Protein AF-A0A219ARQ9-F1 (afdb_monomer)

InterPro domains:
  IPR053187 Notoamide biosynthesis regulator [PTHR47256] (1-189)

Mean predicted aligned error: 12.88 Å

Secondary structure (DSSP, 8-state):
-HHHHHHHHHHHHHHHHTTT---------SSPPHHHHHHHHHHHHHHHHHHHHHHH-SSS--HHHHHHHHHHHHHHHHHHTSS---HHHHHHHHHHHHHHHHHHHHHHTTTHHHHHHHHHHHHHHHHHHHHHHHHHH-------HHHHHHHHTT-----BS---STTS-GGGGBHHHHHHHHHHTTSS---------

Sequence (197 aa):
MHYFNVVLCLFEPFVTTSQSDKENDEDKVEGESPEQVLLNTKIRLETVWRLYYLRHGFDSYDPFMLQVLIVLGFMSCKALSGSGLLLQQAELFRSTMVLAGKGMYCHAKNCFLAETTFRLFRHTLGAENARLLKDYGDIIDEDSQEKKEAIANQVRSQFPINIVNIAESPENYRVDNLIAAFQEAGLWDDTEEEVLN

Radius of gyration: 23.33 Å; Cα contacts (8 Å, |Δi|>4): 133; chains: 1; bounding box: 66×43×60 Å

Organism: NCBI:txid1380566

Solvent-accessible surface area (backbone atoms only — not comparable to full-atom values): 11600 Å² total; per-residue (Å²): 106,70,67,42,54,54,52,44,68,67,36,52,63,55,50,62,49,57,70,74,55,86,64,90,78,91,76,82,67,98,63,82,50,53,61,54,52,44,51,54,38,52,53,52,44,52,49,56,51,52,51,45,44,71,75,63,50,65,71,49,52,52,75,71,53,50,55,52,30,52,54,53,21,54,52,23,50,56,56,67,72,47,85,88,69,52,71,70,57,48,50,54,31,46,52,45,28,52,54,19,49,53,42,49,57,46,49,64,62,45,64,40,55,64,56,52,46,49,54,50,50,45,64,72,53,37,78,74,55,41,46,50,44,42,78,74,61,73,54,76,83,78,86,45,67,70,58,54,52,54,37,69,76,44,72,49,36,73,43,56,77,71,80,88,50,94,88,56,67,60,71,72,32,11,45,49,52,41,52,51,55,34,42,76,67,60,76,58,66,91,72,81,73,88,76,85,135

pLDDT: mean 74.35, std 13.88, range [34.62, 93.81]

Nearest PDB structures (foldseek):
  6sxg-assembly1_A  TM=3.212E-01  e=5.949E+00  Magnetococcus marinus MC-1
  6sxc-assembly1_A  TM=3.209E-01  e=9.839E+00  Magnetococcus marinus MC-1

Structure (mmCIF, N/CA/C/O backbone):
data_AF-A0A219ARQ9-F1
#
_entry.id   AF-A0A219ARQ9-F1
#
loop_
_atom_site.group_PDB
_atom_site.id
_atom_site.type_symbol
_atom_site.label_atom_id
_atom_site.label_alt_id
_atom_site.label_comp_id
_atom_site.label_asym_id
_atom_site.label_entity_id
_atom_site.label_seq_id
_atom_site.pdbx_PDB_ins_code
_atom_site.Cartn_x
_atom_site.Cartn_y
_atom_site.Cartn_z
_atom_site.occupancy
_atom_site.B_iso_or_equiv
_atom_site.auth_seq_id
_atom_site.auth_comp_id
_atom_site.auth_asym_id
_atom_site.auth_atom_id
_atom_site.pdbx_PDB_model_num
ATOM 1 N N . MET A 1 1 ? -3.627 -11.839 4.853 1.00 78.69 1 MET A N 1
ATOM 2 C CA . MET A 1 1 ? -3.933 -10.404 4.654 1.00 78.69 1 MET A CA 1
ATOM 3 C C . MET A 1 1 ? -5.102 -10.210 3.692 1.00 78.69 1 MET A C 1
ATOM 5 O O . MET A 1 1 ? -6.113 -9.693 4.135 1.00 78.69 1 MET A O 1
ATOM 9 N N . HIS A 1 2 ? -5.033 -10.691 2.439 1.00 78.94 2 HIS A N 1
ATOM 10 C CA . HIS A 1 2 ? -6.142 -10.572 1.469 1.00 78.94 2 HIS A CA 1
ATOM 11 C C . HIS A 1 2 ? -7.473 -11.159 1.982 1.00 78.94 2 HIS A C 1
ATOM 13 O O . HIS A 1 2 ? -8.506 -10.509 1.883 1.00 78.94 2 HIS A O 1
ATOM 19 N N . TYR A 1 3 ? -7.418 -12.314 2.658 1.00 85.94 3 TYR A N 1
ATOM 20 C CA . TYR A 1 3 ? -8.551 -12.889 3.398 1.00 85.94 3 TYR A CA 1
ATOM 21 C C . TYR A 1 3 ? -9.262 -11.873 4.311 1.00 85.94 3 TYR A C 1
ATOM 23 O O . TYR A 1 3 ? -10.481 -11.765 4.277 1.00 85.94 3 TYR A O 1
ATOM 31 N N . PHE A 1 4 ? -8.513 -11.086 5.091 1.00 84.94 4 PHE A N 1
ATOM 32 C CA . PHE A 1 4 ? -9.110 -10.110 6.002 1.00 84.94 4 PHE A CA 1
ATOM 33 C C . PHE A 1 4 ? -9.792 -8.968 5.247 1.00 84.94 4 PHE A C 1
ATOM 35 O O . PHE A 1 4 ? -10.853 -8.538 5.675 1.00 84.94 4 PHE A O 1
ATOM 42 N N . ASN A 1 5 ? -9.248 -8.522 4.109 1.00 79.62 5 ASN A N 1
ATOM 43 C CA . ASN A 1 5 ? -9.915 -7.514 3.278 1.00 79.62 5 ASN A CA 1
ATOM 44 C C . ASN A 1 5 ? -11.263 -8.025 2.754 1.00 79.62 5 ASN A C 1
ATOM 46 O O . ASN A 1 5 ? -12.250 -7.304 2.834 1.00 79.62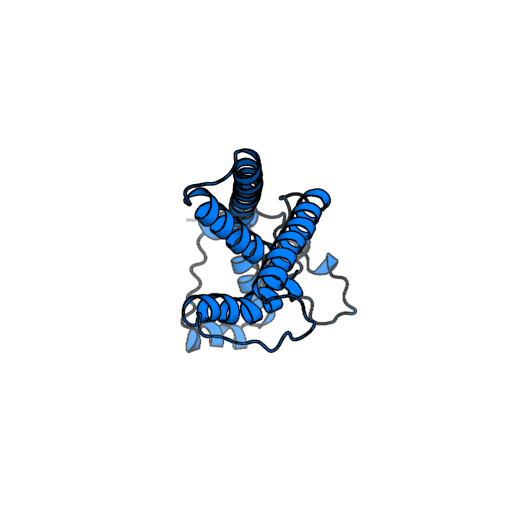 5 ASN A O 1
ATOM 50 N N . VAL A 1 6 ? -11.321 -9.277 2.285 1.00 84.31 6 VAL A N 1
ATOM 51 C CA . VAL A 1 6 ? -12.577 -9.894 1.828 1.00 84.31 6 VAL A CA 1
ATOM 52 C C . VAL A 1 6 ? -13.598 -9.954 2.965 1.00 84.31 6 VAL A C 1
ATOM 54 O O . VAL A 1 6 ? -14.747 -9.568 2.773 1.00 84.31 6 VAL A O 1
ATOM 57 N N . VAL A 1 7 ? -13.178 -10.372 4.164 1.00 85.69 7 VAL A N 1
ATOM 58 C CA . VAL A 1 7 ? -14.060 -10.420 5.341 1.00 85.69 7 VAL A CA 1
ATOM 59 C C . VAL A 1 7 ? -14.548 -9.022 5.739 1.00 85.69 7 VAL A C 1
ATOM 61 O O . VAL A 1 7 ? -15.730 -8.863 6.030 1.00 85.69 7 VAL A O 1
ATOM 64 N N . LEU A 1 8 ? -13.688 -7.997 5.707 1.00 83.00 8 LEU A N 1
ATOM 65 C CA . LEU A 1 8 ? -14.095 -6.615 5.985 1.00 83.00 8 LEU A CA 1
ATOM 66 C C . LEU A 1 8 ? -15.165 -6.136 4.998 1.00 83.00 8 LEU A C 1
ATOM 68 O O . LEU A 1 8 ? -16.215 -5.676 5.436 1.00 83.00 8 LEU A O 1
ATOM 72 N N . CYS A 1 9 ? -14.937 -6.300 3.692 1.00 83.00 9 CYS A N 1
ATOM 73 C CA . CYS A 1 9 ? -15.892 -5.885 2.663 1.00 83.00 9 CYS A CA 1
ATOM 74 C C . CYS A 1 9 ? -17.220 -6.645 2.745 1.00 83.00 9 CYS A C 1
ATOM 76 O O . CYS A 1 9 ? -18.269 -6.075 2.459 1.00 83.00 9 CYS A O 1
ATOM 78 N N . LEU A 1 10 ? -17.183 -7.924 3.124 1.00 86.31 10 LEU A N 1
ATOM 79 C CA . LEU A 1 10 ? -18.382 -8.750 3.201 1.00 86.31 10 LEU A CA 1
ATOM 80 C C . LEU A 1 10 ? -19.236 -8.414 4.427 1.00 86.31 10 LEU A C 1
ATOM 82 O O . LEU A 1 10 ? -20.454 -8.396 4.312 1.00 86.31 10 LEU A O 1
ATOM 86 N N . PHE A 1 11 ? -18.624 -8.127 5.581 1.00 84.19 11 PHE A N 1
ATOM 87 C CA . PHE A 1 11 ? -19.357 -7.906 6.835 1.00 84.19 11 PHE A CA 1
ATOM 88 C C . PHE A 1 11 ? -19.698 -6.433 7.130 1.00 84.19 11 PHE A C 1
ATOM 90 O O . PHE A 1 11 ? -20.615 -6.163 7.905 1.00 84.19 11 PHE A O 1
ATOM 97 N N . GLU A 1 12 ? -19.011 -5.467 6.510 1.00 81.56 12 GLU A N 1
ATOM 98 C CA . GLU A 1 12 ? -19.269 -4.027 6.695 1.00 81.56 12 GLU A CA 1
ATOM 99 C C . GLU A 1 12 ? -20.716 -3.586 6.361 1.00 81.56 12 GLU A C 1
ATOM 101 O O . GLU A 1 12 ? -21.292 -2.821 7.147 1.00 81.56 12 GLU A O 1
ATOM 106 N N . PRO A 1 13 ? -21.362 -4.088 5.286 1.00 82.38 13 PRO A N 1
ATOM 107 C CA . PRO A 1 13 ? -22.756 -3.758 4.970 1.00 82.38 13 PRO A CA 1
ATOM 108 C C . PRO A 1 13 ? -23.760 -4.229 6.031 1.00 82.38 13 PRO A C 1
ATOM 110 O O . PRO A 1 13 ? -24.778 -3.579 6.271 1.00 82.38 13 PRO A O 1
ATOM 113 N N . PHE A 1 14 ? -23.476 -5.349 6.699 1.00 77.94 14 PHE A N 1
ATOM 114 C CA . PHE A 1 14 ? -24.382 -5.898 7.706 1.00 77.94 14 PHE A CA 1
ATOM 115 C C . PHE A 1 14 ? -24.409 -5.014 8.950 1.00 77.94 14 PHE A C 1
ATOM 117 O O . PHE A 1 14 ? -25.481 -4.658 9.409 1.00 77.94 14 PHE A O 1
ATOM 124 N N . VAL A 1 15 ? -23.255 -4.537 9.421 1.00 72.25 15 VAL A N 1
ATOM 125 C CA . VAL A 1 15 ? -23.183 -3.646 10.596 1.00 72.25 15 VAL A CA 1
ATOM 126 C C . VAL A 1 15 ? -23.799 -2.268 10.340 1.00 72.25 15 VAL A C 1
ATOM 128 O O . VAL A 1 15 ? -24.328 -1.643 11.257 1.00 72.25 15 VAL A O 1
ATOM 131 N N . THR A 1 16 ? -23.747 -1.779 9.100 1.00 64.62 16 THR A N 1
ATOM 132 C CA . THR A 1 16 ? -24.377 -0.503 8.724 1.00 64.62 16 THR A CA 1
ATOM 133 C C . THR A 1 16 ? -25.899 -0.608 8.622 1.00 64.62 16 THR A C 1
ATOM 135 O O . THR A 1 16 ? -26.584 0.351 8.967 1.00 64.62 16 THR A O 1
ATOM 138 N N . THR A 1 17 ? -26.425 -1.777 8.246 1.00 60.25 17 THR A N 1
ATOM 139 C CA . THR A 1 17 ? -27.872 -2.055 8.165 1.00 60.25 17 THR A CA 1
ATOM 140 C C . THR A 1 17 ? -28.473 -2.387 9.543 1.00 60.25 17 THR A C 1
ATOM 142 O O . THR A 1 17 ? -29.542 -1.894 9.889 1.00 60.25 17 THR A O 1
ATOM 145 N N . SER A 1 18 ? -27.748 -3.098 10.417 1.00 54.91 18 SER A N 1
ATOM 146 C CA . SER A 1 18 ? -28.175 -3.364 11.807 1.00 54.91 18 SER A CA 1
ATOM 147 C C . SER A 1 18 ? -28.370 -2.097 12.655 1.00 54.91 18 SER A C 1
ATOM 149 O O . SER A 1 18 ? -29.021 -2.129 13.699 1.00 54.91 18 SER A O 1
ATOM 151 N N . GLN A 1 19 ? -27.760 -0.972 12.262 1.00 53.38 19 GLN A N 1
ATOM 152 C CA . GLN A 1 19 ? -27.929 0.308 12.955 1.00 53.38 19 GLN A CA 1
ATOM 153 C C . GLN A 1 19 ? -29.225 1.037 12.570 1.00 53.38 19 GLN A C 1
ATOM 155 O O . GLN A 1 19 ? -29.691 1.848 13.374 1.00 53.38 19 GLN A O 1
ATOM 160 N N . SER A 1 20 ? -29.805 0.760 11.394 1.00 48.28 20 SER A N 1
ATOM 161 C CA . SER A 1 20 ? -31.098 1.316 10.965 1.00 48.28 20 SER A CA 1
ATOM 162 C C . SER A 1 20 ? -32.289 0.484 11.437 1.00 48.28 20 SER A C 1
ATOM 164 O O . SER A 1 20 ? -33.317 1.064 11.778 1.00 48.28 20 SER A O 1
ATOM 166 N N . ASP A 1 21 ? -32.120 -0.833 11.562 1.00 48.47 21 ASP A N 1
ATOM 167 C CA . ASP A 1 21 ? -33.202 -1.763 11.893 1.00 48.47 21 ASP A CA 1
ATOM 168 C C . ASP A 1 21 ? -33.027 -2.311 13.316 1.00 48.47 21 ASP A C 1
ATOM 170 O O . ASP A 1 21 ? -32.697 -3.471 13.543 1.00 48.47 21 ASP A O 1
ATOM 174 N N . LYS A 1 22 ? -33.248 -1.457 14.324 1.00 49.28 22 LYS A N 1
ATOM 175 C CA . LYS A 1 22 ? -33.493 -1.923 15.700 1.00 49.28 22 LYS A CA 1
ATOM 176 C C . LYS A 1 22 ? -34.954 -2.342 15.856 1.00 49.28 22 LYS A C 1
ATOM 178 O O . LYS A 1 22 ? -35.666 -1.784 16.688 1.00 49.28 22 LYS A O 1
ATOM 183 N N . GLU A 1 23 ? -35.406 -3.307 15.070 1.00 47.62 23 GLU A N 1
ATOM 184 C CA . GLU A 1 23 ? -36.665 -3.995 15.334 1.00 47.62 23 GLU A CA 1
ATOM 185 C C . GLU A 1 23 ? -36.384 -5.470 15.607 1.00 47.62 23 GLU A C 1
ATOM 187 O O . GLU A 1 23 ? -35.839 -6.180 14.775 1.00 47.62 23 GLU A O 1
ATOM 192 N N . ASN A 1 24 ? -36.698 -5.846 16.849 1.00 54.19 24 ASN A N 1
ATOM 193 C CA . ASN A 1 24 ? -36.999 -7.173 17.380 1.00 54.19 24 ASN A CA 1
ATOM 194 C C . ASN A 1 24 ? -36.590 -8.363 16.501 1.00 54.19 24 ASN A C 1
ATOM 196 O O . ASN A 1 24 ? -37.329 -8.718 15.589 1.00 54.19 24 ASN A O 1
ATOM 200 N N . ASP A 1 25 ? -35.522 -9.070 16.875 1.00 48.69 25 ASP A N 1
ATOM 201 C CA . ASP A 1 25 ? -35.434 -10.476 16.492 1.00 48.69 25 ASP A CA 1
ATOM 202 C C . ASP A 1 25 ? -34.866 -11.331 17.628 1.00 48.69 25 ASP A C 1
ATOM 204 O O . ASP A 1 25 ? -33.743 -11.151 18.104 1.00 48.69 25 ASP A O 1
ATOM 208 N N . GLU A 1 26 ? -35.727 -12.227 18.109 1.00 48.03 26 GLU A N 1
ATOM 209 C CA . GLU A 1 26 ? -35.504 -13.182 19.196 1.00 48.03 26 GLU A CA 1
ATOM 210 C C . GLU A 1 26 ? -34.814 -14.471 18.717 1.00 48.03 26 GLU A C 1
ATOM 212 O O . GLU A 1 26 ? -34.646 -15.401 19.507 1.00 48.03 26 GLU A O 1
ATOM 217 N N . ASP A 1 27 ? -34.351 -14.543 17.466 1.00 48.19 27 ASP A N 1
ATOM 218 C CA . ASP A 1 27 ? -33.713 -15.747 16.930 1.00 48.19 27 ASP A CA 1
ATOM 219 C C . ASP A 1 27 ? -32.182 -15.668 17.066 1.00 48.19 27 ASP A C 1
ATOM 221 O O . ASP A 1 27 ? -31.445 -15.172 16.209 1.00 48.19 27 ASP A O 1
ATOM 225 N N . LYS A 1 28 ? -31.679 -16.122 18.220 1.00 53.19 28 LYS A N 1
ATOM 226 C CA . LYS A 1 28 ? -30.240 -16.256 18.483 1.00 53.19 28 LYS A CA 1
ATOM 227 C C . LYS A 1 28 ? -29.647 -17.353 17.598 1.00 53.19 28 LYS A C 1
ATOM 229 O O . LYS A 1 28 ? -29.523 -18.501 18.020 1.00 53.19 28 LYS A O 1
ATOM 234 N N . VAL A 1 29 ? -29.195 -16.984 16.404 1.00 56.44 29 VAL A N 1
ATOM 235 C CA . VAL A 1 29 ? -28.207 -17.780 15.670 1.00 56.44 29 VAL A CA 1
ATOM 236 C C . VAL A 1 29 ? -26.933 -17.831 16.522 1.00 56.44 29 VAL A C 1
ATOM 238 O O . VAL A 1 29 ? -26.397 -16.797 16.909 1.00 56.44 29 VAL A O 1
ATOM 241 N N . GLU A 1 30 ? -26.451 -19.036 16.827 1.00 58.19 30 GLU A N 1
ATOM 242 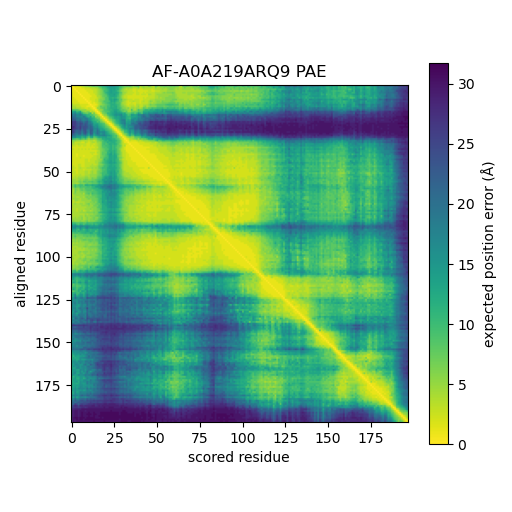C CA . GLU A 1 30 ? -25.300 -19.360 17.697 1.00 58.19 30 GLU A CA 1
ATOM 243 C C . GLU A 1 30 ? -23.920 -18.868 17.173 1.00 58.19 30 GLU A C 1
ATOM 245 O O . GLU A 1 30 ? -22.873 -19.395 17.549 1.00 58.19 30 GLU A O 1
ATOM 250 N N . GLY A 1 31 ? -23.893 -17.871 16.281 1.00 66.00 31 GLY A N 1
ATOM 251 C CA . GLY A 1 31 ? -22.694 -17.344 15.622 1.00 66.00 31 GLY A CA 1
ATOM 252 C C . GLY A 1 31 ? -22.174 -16.028 16.213 1.00 66.00 31 GLY A C 1
ATOM 253 O O . GLY A 1 31 ? -22.896 -15.300 16.892 1.00 66.00 31 GLY A O 1
ATOM 254 N N . GLU A 1 32 ? -20.904 -15.705 15.932 1.00 76.31 32 GLU A N 1
ATOM 255 C CA . GLU A 1 32 ? -20.337 -14.377 16.223 1.00 76.31 32 GLU A CA 1
ATOM 256 C C . GLU A 1 32 ? -21.156 -13.286 15.517 1.00 76.31 32 GLU A C 1
ATOM 258 O O . GLU A 1 32 ? -21.497 -13.422 14.338 1.00 76.31 32 GLU A O 1
ATOM 263 N N . SER A 1 33 ? -21.442 -12.183 16.218 1.00 85.62 33 SER A N 1
ATOM 264 C CA . SER A 1 33 ? -22.167 -11.068 15.602 1.00 85.62 33 SER A CA 1
ATOM 265 C C . SER A 1 33 ? -21.327 -10.430 14.482 1.00 85.62 33 SER A C 1
ATOM 267 O O . SER A 1 33 ? -20.092 -10.419 14.573 1.00 85.62 33 SER A O 1
ATOM 269 N N . PRO A 1 34 ? -21.945 -9.843 13.440 1.00 84.12 34 PRO A N 1
ATOM 270 C CA . PRO A 1 34 ? -21.213 -9.157 12.373 1.00 84.12 34 PRO A CA 1
ATOM 271 C C . PRO A 1 34 ? -20.219 -8.101 12.891 1.00 84.12 34 PRO A C 1
ATOM 273 O O . PRO A 1 34 ? -19.113 -7.966 12.366 1.00 84.12 34 PRO A O 1
ATOM 276 N N . GLU A 1 35 ? -20.562 -7.394 13.971 1.00 83.88 35 GLU A N 1
ATOM 277 C CA . GLU A 1 35 ? -19.691 -6.419 14.634 1.00 83.88 35 GLU A CA 1
ATOM 278 C C . GLU A 1 35 ? -18.460 -7.078 15.262 1.00 83.88 35 GLU A C 1
ATOM 280 O O . GLU A 1 35 ? -17.348 -6.554 15.145 1.00 83.88 35 GLU A O 1
ATOM 285 N N . GLN A 1 36 ? -18.645 -8.228 15.917 1.00 86.38 36 GLN A N 1
ATOM 286 C CA . GLN A 1 36 ? -17.557 -8.997 16.522 1.00 86.38 36 GLN A CA 1
ATOM 287 C C . GLN A 1 36 ? -16.622 -9.559 15.451 1.00 86.38 36 GLN A C 1
ATOM 289 O O . GLN A 1 36 ? -15.403 -9.423 15.580 1.00 86.38 36 GLN A O 1
ATOM 294 N N . VAL A 1 37 ? -17.176 -10.101 14.361 1.00 87.94 37 VAL A N 1
ATOM 295 C CA . VAL A 1 37 ? -16.399 -10.593 13.215 1.00 87.94 37 VAL A CA 1
ATOM 296 C C . VAL A 1 37 ? -15.551 -9.467 12.622 1.00 87.94 37 VAL A C 1
ATOM 298 O O . VAL A 1 37 ? -14.348 -9.649 12.402 1.00 87.94 37 VAL A O 1
ATOM 301 N N . LEU A 1 38 ? -16.128 -8.277 12.416 1.00 85.69 38 LEU A N 1
ATOM 302 C CA . LEU A 1 38 ? -15.389 -7.116 11.914 1.00 85.69 38 LEU A CA 1
ATOM 303 C C . LEU A 1 38 ? -14.294 -6.662 12.878 1.00 85.69 38 LEU A C 1
ATOM 305 O O . LEU A 1 38 ? -13.169 -6.405 12.444 1.00 85.69 38 LEU A O 1
ATOM 309 N N . LEU A 1 39 ? -14.592 -6.560 14.175 1.00 86.81 39 LEU A N 1
ATOM 310 C CA . LEU A 1 39 ? -13.616 -6.143 15.179 1.00 86.81 39 LEU A CA 1
ATOM 311 C C . LEU A 1 39 ? -12.433 -7.119 15.241 1.00 86.81 39 LEU A C 1
ATOM 313 O O . LEU A 1 39 ? -11.278 -6.699 15.135 1.00 86.81 39 LEU A O 1
ATOM 317 N N . ASN A 1 40 ? -12.715 -8.420 15.331 1.00 89.38 40 ASN A N 1
ATOM 318 C CA . ASN A 1 40 ? -11.702 -9.474 15.349 1.00 89.38 40 ASN A CA 1
ATOM 319 C C . ASN A 1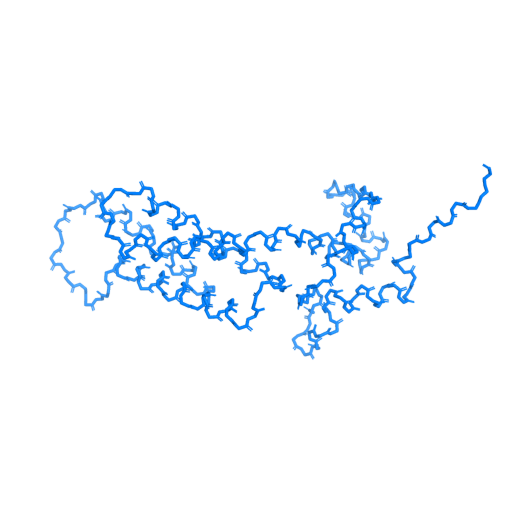 40 ? -10.854 -9.457 14.074 1.00 89.38 40 ASN A C 1
ATOM 321 O O . ASN A 1 40 ? -9.629 -9.592 14.129 1.00 89.38 40 ASN A O 1
ATOM 325 N N . THR A 1 41 ? -11.490 -9.246 12.922 1.00 89.56 41 THR A N 1
ATOM 326 C CA . THR A 1 41 ? -10.808 -9.148 11.628 1.00 89.56 41 THR A CA 1
ATOM 327 C C . THR A 1 41 ? -9.859 -7.954 11.583 1.00 89.56 41 THR A C 1
ATOM 329 O O . THR A 1 41 ? -8.710 -8.121 11.172 1.00 89.56 41 THR A O 1
ATOM 332 N N . LYS A 1 42 ? -10.277 -6.776 12.067 1.00 86.94 42 LYS A N 1
ATOM 333 C CA . LYS A 1 42 ? -9.421 -5.577 12.147 1.00 86.94 42 LYS A CA 1
ATOM 334 C C . LYS A 1 42 ? -8.199 -5.812 13.034 1.00 86.94 42 LYS A C 1
ATOM 336 O O . LYS A 1 42 ? -7.083 -5.533 12.605 1.00 86.94 42 LYS A O 1
ATOM 341 N N . ILE A 1 43 ? -8.391 -6.395 14.220 1.00 89.75 43 ILE A N 1
ATOM 342 C CA . ILE A 1 43 ? -7.298 -6.704 15.157 1.00 89.75 43 ILE A CA 1
ATOM 343 C C . ILE A 1 43 ? -6.298 -7.681 14.528 1.00 89.75 43 ILE A C 1
ATOM 345 O O . ILE A 1 43 ? -5.085 -7.467 14.589 1.00 89.75 43 ILE A O 1
ATOM 349 N N . ARG A 1 44 ? -6.787 -8.753 13.893 1.00 92.19 44 ARG A N 1
ATOM 350 C CA . ARG A 1 44 ? -5.928 -9.754 13.241 1.00 92.19 44 ARG A CA 1
ATOM 351 C C . ARG A 1 44 ? -5.183 -9.162 12.045 1.00 92.19 44 ARG A C 1
ATOM 353 O O . ARG A 1 44 ? -3.991 -9.430 11.893 1.00 92.19 44 ARG A O 1
ATOM 360 N N . LEU A 1 45 ? -5.850 -8.334 11.239 1.00 90.50 45 LEU A N 1
ATOM 361 C CA . LEU A 1 45 ? -5.232 -7.619 10.124 1.00 90.50 45 LEU A CA 1
ATOM 362 C C . LEU A 1 45 ? -4.101 -6.709 10.614 1.00 90.50 45 LEU A C 1
ATOM 364 O O . LEU A 1 45 ? -2.984 -6.811 10.112 1.00 90.50 45 LEU A O 1
ATOM 368 N N . GLU A 1 46 ? -4.363 -5.880 11.625 1.00 90.94 46 GLU A N 1
ATOM 369 C CA . GLU A 1 46 ? -3.362 -4.992 12.224 1.00 90.94 46 GLU A CA 1
ATOM 370 C C . GLU A 1 46 ? -2.186 -5.780 12.818 1.00 90.94 46 GLU A C 1
ATOM 372 O O . GLU A 1 46 ? -1.030 -5.400 12.642 1.00 90.94 46 GLU A O 1
ATOM 377 N N . THR A 1 47 ? -2.457 -6.914 13.467 1.00 93.00 47 THR A N 1
ATOM 378 C CA . THR A 1 47 ? -1.416 -7.768 14.054 1.00 93.00 47 THR A CA 1
ATOM 379 C C . THR A 1 47 ? -0.486 -8.333 12.981 1.00 93.00 47 THR A C 1
ATOM 381 O O . THR A 1 47 ? 0.731 -8.173 13.073 1.00 93.00 47 THR A O 1
ATOM 384 N N . VAL A 1 48 ? -1.037 -8.958 11.934 1.00 92.62 48 VAL A N 1
ATOM 385 C CA . VAL A 1 48 ? -0.234 -9.522 10.834 1.00 92.62 48 VAL A CA 1
ATOM 386 C C . VAL A 1 48 ? 0.519 -8.419 10.087 1.00 92.62 48 VAL A C 1
ATOM 388 O O . VAL A 1 48 ? 1.676 -8.603 9.713 1.00 92.62 48 VAL A O 1
ATOM 391 N N . TRP A 1 49 ? -0.097 -7.249 9.928 1.00 91.81 49 TRP A N 1
ATOM 392 C CA . TRP A 1 49 ? 0.532 -6.068 9.342 1.00 91.81 49 TRP A CA 1
ATOM 393 C C . TRP A 1 49 ? 1.733 -5.561 10.147 1.00 91.81 49 TRP A C 1
ATOM 395 O O . TRP A 1 49 ? 2.808 -5.356 9.581 1.00 91.81 49 TRP A O 1
ATOM 405 N N . ARG A 1 50 ? 1.601 -5.415 11.470 1.00 92.25 50 ARG A N 1
ATOM 406 C CA . ARG A 1 50 ? 2.721 -5.012 12.336 1.00 92.25 50 ARG A CA 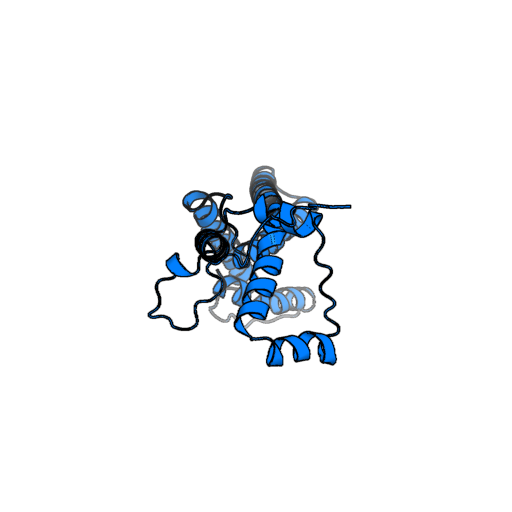1
ATOM 407 C C . ARG A 1 50 ? 3.855 -6.037 12.306 1.00 92.25 50 ARG A C 1
ATOM 409 O O . ARG A 1 50 ? 5.017 -5.644 12.236 1.00 92.25 50 ARG A O 1
ATOM 416 N N . LEU A 1 51 ? 3.532 -7.334 12.299 1.00 93.06 51 LEU A N 1
ATOM 417 C CA . LEU A 1 51 ? 4.526 -8.407 12.167 1.00 93.06 51 LEU A CA 1
ATOM 418 C C . LEU A 1 51 ? 5.278 -8.341 10.834 1.00 93.06 51 LEU A C 1
ATOM 420 O O . LEU A 1 51 ? 6.492 -8.539 10.817 1.00 93.06 51 LEU A O 1
ATOM 424 N N . TYR A 1 52 ? 4.589 -8.016 9.738 1.00 90.75 52 TYR A N 1
ATOM 425 C CA . TYR A 1 52 ? 5.240 -7.821 8.446 1.00 90.75 52 TYR A CA 1
ATOM 426 C C . TYR A 1 52 ? 6.293 -6.710 8.514 1.00 90.75 52 TYR A C 1
ATOM 428 O O . TYR A 1 52 ? 7.455 -6.957 8.200 1.00 90.75 52 TYR A O 1
ATOM 436 N N . TYR A 1 53 ? 5.930 -5.508 8.973 1.00 89.75 53 TYR A N 1
ATOM 437 C CA . TYR A 1 53 ? 6.882 -4.388 9.018 1.00 89.75 53 TYR A CA 1
ATOM 438 C C . TYR A 1 53 ? 7.988 -4.589 10.055 1.00 89.75 53 TYR A C 1
ATOM 440 O O . TYR A 1 53 ? 9.092 -4.081 9.876 1.00 89.75 53 TYR A O 1
ATOM 448 N N . LEU A 1 54 ? 7.734 -5.375 11.103 1.00 90.75 54 LEU A N 1
ATOM 449 C CA . LEU A 1 54 ? 8.775 -5.805 12.032 1.00 90.75 54 LEU A CA 1
ATOM 450 C C . LEU A 1 54 ? 9.796 -6.734 11.355 1.00 90.75 54 LEU A C 1
ATOM 452 O O . LEU A 1 54 ? 10.989 -6.631 11.625 1.00 90.75 54 LEU A O 1
ATOM 456 N N . ARG A 1 55 ? 9.340 -7.642 10.483 1.00 89.88 55 ARG A N 1
ATOM 457 C CA . ARG A 1 55 ? 10.192 -8.636 9.815 1.00 89.88 55 ARG A CA 1
ATOM 458 C C . ARG A 1 55 ? 10.932 -8.084 8.598 1.00 89.88 55 ARG A C 1
ATOM 460 O O . ARG A 1 55 ? 12.087 -8.456 8.389 1.00 89.88 55 ARG A O 1
ATOM 467 N N . HIS A 1 56 ? 10.247 -7.276 7.794 1.00 83.94 56 HIS A N 1
ATOM 468 C CA . HIS A 1 56 ? 10.696 -6.822 6.474 1.00 83.94 56 HIS A CA 1
ATOM 469 C C . HIS A 1 56 ? 11.171 -5.365 6.466 1.00 83.94 56 HIS A C 1
ATOM 471 O O . HIS A 1 56 ? 11.807 -4.933 5.508 1.00 83.94 56 HIS A O 1
ATOM 477 N N . GLY A 1 57 ? 10.892 -4.602 7.527 1.00 86.56 57 GLY A N 1
ATOM 478 C CA . GLY A 1 57 ? 11.177 -3.173 7.555 1.00 86.56 57 GLY A CA 1
ATOM 479 C C . GLY A 1 57 ? 10.354 -2.401 6.520 1.00 86.56 57 GLY A C 1
ATOM 480 O O . GLY A 1 57 ? 9.299 -2.846 6.074 1.00 86.56 57 GLY A O 1
ATOM 481 N N . PHE A 1 58 ? 10.841 -1.214 6.160 1.00 84.75 58 PHE A N 1
ATOM 482 C CA . PHE A 1 58 ? 10.183 -0.299 5.217 1.00 84.75 58 PHE A CA 1
ATOM 483 C C . PHE A 1 58 ? 10.936 -0.140 3.896 1.00 84.75 58 PHE A C 1
ATOM 485 O O . PHE A 1 58 ? 10.473 0.581 3.017 1.00 84.75 58 PHE A O 1
ATOM 492 N N . ASP A 1 59 ? 12.096 -0.783 3.776 1.00 75.50 59 ASP A N 1
ATOM 493 C CA . ASP A 1 59 ? 13.019 -0.564 2.664 1.00 75.50 59 ASP A CA 1
ATOM 494 C C . ASP A 1 59 ? 12.551 -1.245 1.376 1.00 75.50 59 ASP A C 1
ATOM 496 O O . ASP A 1 59 ? 12.983 -0.870 0.296 1.00 75.50 59 ASP A O 1
ATOM 500 N N . SER A 1 60 ? 11.663 -2.236 1.490 1.00 71.75 60 SER A N 1
ATOM 501 C CA . SER A 1 60 ? 11.119 -2.980 0.352 1.00 71.75 60 SER A CA 1
ATOM 502 C C . SER A 1 60 ? 9.745 -2.446 -0.031 1.00 71.75 60 SER A C 1
ATOM 504 O O . SER A 1 60 ? 8.846 -2.373 0.815 1.00 71.75 60 SER A O 1
ATOM 506 N N . TYR A 1 61 ? 9.565 -2.122 -1.309 1.00 75.00 61 TYR A N 1
ATOM 507 C CA . TYR A 1 61 ? 8.246 -1.815 -1.843 1.00 75.00 61 TYR A CA 1
ATOM 508 C C . TYR A 1 61 ? 7.417 -3.088 -2.036 1.00 75.00 61 TYR A C 1
ATOM 510 O O . TYR A 1 61 ? 7.887 -4.080 -2.586 1.00 75.00 61 TYR A O 1
ATOM 518 N N . ASP A 1 62 ? 6.167 -3.031 -1.592 1.00 78.69 62 ASP A N 1
ATOM 519 C CA . ASP A 1 62 ? 5.161 -4.077 -1.735 1.00 78.69 62 ASP A CA 1
ATOM 520 C C . ASP A 1 62 ? 3.815 -3.369 -1.986 1.00 78.69 62 ASP A C 1
ATOM 522 O O . ASP A 1 62 ? 3.232 -2.799 -1.051 1.00 78.69 62 ASP A O 1
ATOM 526 N N . PRO A 1 63 ? 3.319 -3.370 -3.238 1.00 76.50 63 PRO A N 1
ATOM 527 C CA . PRO A 1 63 ? 2.083 -2.681 -3.589 1.00 76.50 63 PRO A CA 1
ATOM 528 C C . PRO A 1 63 ? 0.854 -3.252 -2.871 1.00 76.50 63 PRO A C 1
ATOM 530 O O . PRO A 1 63 ? -0.097 -2.516 -2.601 1.00 76.50 63 PRO A O 1
ATOM 533 N N . PHE A 1 64 ? 0.864 -4.534 -2.488 1.00 80.94 64 PHE A N 1
ATOM 534 C CA . PHE A 1 64 ? -0.218 -5.103 -1.687 1.00 80.94 64 PHE A CA 1
ATOM 535 C C . PHE A 1 64 ? -0.246 -4.475 -0.285 1.00 80.94 64 PHE A C 1
ATOM 537 O O . PHE A 1 64 ? -1.316 -4.164 0.250 1.00 80.94 64 PHE A O 1
ATOM 544 N N . MET A 1 65 ? 0.926 -4.221 0.298 1.00 85.44 65 MET A N 1
ATOM 545 C CA . MET A 1 65 ? 1.023 -3.586 1.611 1.00 85.44 65 MET A CA 1
ATOM 546 C C . MET A 1 65 ? 0.651 -2.107 1.583 1.00 85.44 65 MET A C 1
ATOM 548 O O . MET A 1 65 ? 0.084 -1.628 2.565 1.00 85.44 65 MET A O 1
ATOM 552 N N . LEU A 1 66 ? 0.857 -1.404 0.464 1.00 84.31 66 LEU A N 1
ATOM 553 C CA . LEU A 1 66 ? 0.367 -0.034 0.288 1.00 84.31 66 LEU A CA 1
ATOM 554 C C . LEU A 1 66 ? -1.153 0.062 0.497 1.00 84.31 66 LEU A C 1
ATOM 556 O O . LEU A 1 66 ? -1.616 0.933 1.235 1.00 84.31 66 LEU A O 1
ATOM 560 N N . GLN A 1 67 ? -1.928 -0.876 -0.053 1.00 83.06 67 GLN A N 1
ATOM 561 C CA . GLN A 1 67 ? -3.380 -0.906 0.155 1.00 83.06 67 GLN A CA 1
ATOM 562 C C . GLN A 1 67 ? -3.746 -1.099 1.637 1.00 83.06 67 GLN A C 1
ATOM 564 O O . GLN A 1 67 ? -4.642 -0.432 2.157 1.00 83.06 67 GLN A O 1
ATOM 569 N N . VAL A 1 68 ? -3.040 -1.988 2.344 1.00 85.56 68 VAL A N 1
ATOM 570 C CA . VAL A 1 68 ? -3.267 -2.233 3.781 1.00 85.56 68 VAL A CA 1
ATOM 571 C C . VAL A 1 68 ? -2.908 -0.998 4.618 1.00 85.56 68 VAL A C 1
ATOM 573 O O . VAL A 1 68 ? -3.643 -0.656 5.546 1.00 85.56 68 VAL A O 1
ATOM 576 N N . LEU A 1 69 ? -1.816 -0.304 4.275 1.00 88.81 69 LEU A N 1
ATOM 577 C CA . LEU A 1 69 ? -1.390 0.938 4.927 1.00 88.81 69 LEU A CA 1
ATOM 578 C C . LEU A 1 69 ? -2.448 2.037 4.816 1.00 88.81 69 LEU A C 1
ATOM 580 O O . LEU A 1 69 ? -2.756 2.683 5.817 1.00 88.81 69 LEU A O 1
ATOM 584 N N . ILE A 1 70 ? -3.014 2.223 3.622 1.00 85.81 70 ILE A N 1
ATOM 585 C CA . ILE A 1 70 ? -4.081 3.197 3.371 1.00 85.81 70 ILE A CA 1
ATOM 586 C C . ILE A 1 70 ? -5.281 2.869 4.265 1.00 85.81 70 ILE A C 1
ATOM 588 O O . ILE A 1 70 ? -5.712 3.704 5.060 1.00 85.81 70 ILE A O 1
ATOM 592 N N . VAL A 1 71 ? -5.775 1.629 4.211 1.00 85.19 71 VAL A N 1
ATOM 593 C CA . VAL A 1 71 ? -6.954 1.202 4.979 1.00 85.19 71 VAL A CA 1
ATOM 594 C C . VAL A 1 71 ? -6.748 1.393 6.487 1.00 85.19 71 VAL A C 1
ATOM 596 O O . VAL A 1 71 ? -7.551 2.066 7.134 1.00 85.19 71 VAL A O 1
ATOM 599 N N . LEU A 1 72 ? -5.664 0.864 7.066 1.00 87.69 72 LEU A N 1
ATOM 600 C CA . LEU A 1 72 ? -5.406 0.971 8.510 1.00 87.69 72 LEU A CA 1
ATOM 601 C C . LEU A 1 72 ? -5.110 2.411 8.955 1.00 87.69 72 LEU A C 1
ATOM 603 O O . LEU A 1 72 ? -5.565 2.830 10.024 1.00 87.69 72 LEU A O 1
ATOM 607 N N . GLY A 1 73 ? -4.377 3.174 8.141 1.00 88.38 73 GLY A N 1
ATOM 608 C CA . GLY A 1 73 ? -4.037 4.567 8.415 1.00 88.38 73 GLY A CA 1
ATOM 609 C C . GLY A 1 73 ? -5.279 5.449 8.488 1.00 88.38 73 GLY A C 1
ATOM 610 O O . GLY A 1 73 ? -5.520 6.091 9.511 1.00 88.38 73 GLY A O 1
ATOM 611 N N . PHE A 1 74 ? -6.120 5.420 7.451 1.00 87.06 74 PHE A N 1
ATOM 612 C CA . PHE A 1 74 ? -7.347 6.218 7.422 1.00 87.06 74 PHE A CA 1
ATOM 613 C C . PHE A 1 74 ? -8.387 5.746 8.447 1.00 87.06 74 PHE A C 1
ATOM 615 O O . PHE A 1 74 ? -9.039 6.590 9.066 1.00 87.06 74 PHE A O 1
ATOM 622 N N . MET A 1 75 ? -8.510 4.436 8.709 1.00 85.62 75 MET A N 1
ATOM 623 C CA . MET A 1 75 ? -9.361 3.942 9.803 1.00 85.62 75 MET A CA 1
ATOM 624 C C . MET A 1 75 ? -8.912 4.481 11.165 1.00 85.62 75 MET A C 1
ATOM 626 O O . MET A 1 75 ? -9.753 4.889 11.967 1.00 85.62 75 MET A O 1
ATOM 630 N N . SER A 1 76 ? -7.602 4.531 11.415 1.00 88.44 76 SER A N 1
ATOM 631 C CA . SER A 1 76 ? -7.051 5.062 12.666 1.00 88.44 76 SER A CA 1
ATOM 632 C C . SER A 1 76 ? -7.273 6.569 12.794 1.00 88.44 76 SER A C 1
ATOM 634 O O . SER A 1 76 ? -7.664 7.033 13.863 1.00 88.44 76 SER A O 1
ATOM 636 N N . CYS A 1 77 ? -7.107 7.331 11.706 1.00 87.75 77 CYS A N 1
ATOM 637 C CA . CYS A 1 77 ? -7.446 8.757 11.678 1.00 87.75 77 CYS A CA 1
ATOM 638 C C . CYS A 1 77 ? -8.926 8.987 12.013 1.00 87.75 77 CYS A C 1
ATOM 640 O O . CYS A 1 77 ? -9.235 9.794 12.885 1.00 87.75 77 CYS A O 1
ATOM 642 N N . LYS A 1 78 ? -9.836 8.230 11.380 1.00 86.44 78 LYS A N 1
ATOM 643 C CA . LYS A 1 78 ? -11.280 8.322 11.641 1.00 86.44 78 LYS A CA 1
ATOM 644 C C . LYS A 1 78 ? -11.617 8.002 13.099 1.00 86.44 78 LYS A C 1
ATOM 646 O O . LYS A 1 78 ? -12.422 8.709 13.696 1.00 86.44 78 LYS A O 1
ATOM 651 N N . ALA A 1 79 ? -10.993 6.972 13.675 1.00 85.38 79 ALA A N 1
ATOM 652 C CA . ALA A 1 79 ? -11.179 6.627 15.082 1.00 85.38 79 ALA A CA 1
ATOM 653 C C . ALA A 1 79 ? -10.712 7.763 16.006 1.00 85.38 79 ALA A C 1
ATOM 655 O O . ALA A 1 79 ? -11.454 8.160 16.899 1.00 85.38 79 ALA A O 1
ATOM 656 N N . LEU A 1 80 ? -9.531 8.338 15.750 1.00 88.44 80 LEU A N 1
ATOM 657 C CA . LEU A 1 80 ? -8.960 9.444 16.531 1.00 88.44 80 LEU A CA 1
ATOM 658 C C . LEU A 1 80 ? -9.762 10.748 16.452 1.00 88.44 80 LEU A C 1
ATOM 660 O O . LEU A 1 80 ? -9.704 11.544 17.385 1.00 88.44 80 LEU A O 1
ATOM 664 N N . SER A 1 81 ? -10.494 10.979 15.361 1.00 85.75 81 SER A N 1
ATOM 665 C CA . SER A 1 81 ? -11.413 12.118 15.238 1.00 85.75 81 SER A CA 1
ATOM 666 C C . SER A 1 81 ? -12.703 11.947 16.051 1.00 85.75 81 SER A C 1
ATOM 668 O O . SER A 1 81 ? -13.442 12.914 16.224 1.00 85.75 81 SER A O 1
ATOM 670 N N . GLY A 1 82 ? -12.995 10.738 16.541 1.00 80.12 82 GLY A N 1
ATOM 671 C CA . GLY A 1 82 ? -14.160 10.457 17.375 1.00 80.12 82 GLY A CA 1
ATOM 672 C C . GLY A 1 82 ? -13.995 10.940 18.819 1.00 80.12 82 GLY A C 1
ATOM 673 O O . GLY A 1 82 ? -12.913 10.886 19.402 1.00 80.12 82 GLY A O 1
ATOM 674 N N . SER A 1 83 ? -15.092 11.383 19.432 1.00 73.19 83 SER A N 1
ATOM 675 C CA . SER A 1 83 ? -15.145 11.704 20.862 1.00 73.19 83 SER A CA 1
ATOM 676 C C . SER A 1 83 ? -15.304 10.442 21.719 1.00 73.19 83 SER A C 1
ATOM 678 O O . SER A 1 83 ? -16.016 9.522 21.326 1.00 73.19 83 SER A O 1
ATOM 680 N N . GLY A 1 84 ? -14.725 10.426 22.926 1.00 81.19 84 GLY A N 1
ATOM 681 C CA . GLY A 1 84 ? -14.968 9.370 23.925 1.00 81.19 84 GLY A CA 1
ATOM 682 C C . GLY A 1 84 ? -13.940 8.234 23.964 1.00 81.19 84 GLY A C 1
ATOM 683 O O . GLY A 1 84 ? -14.167 7.235 24.640 1.00 81.19 84 GLY A O 1
ATOM 684 N N . LEU A 1 85 ? -12.804 8.378 23.276 1.00 85.25 85 LEU A N 1
ATOM 685 C CA . LEU A 1 85 ? -11.702 7.420 23.357 1.00 85.25 85 LEU A CA 1
ATOM 686 C C . LEU A 1 85 ? -11.019 7.449 24.726 1.00 85.25 85 LEU A C 1
ATOM 688 O O . LEU A 1 85 ? -10.614 8.505 25.217 1.00 85.25 85 LEU A O 1
ATOM 692 N N . LEU A 1 86 ? -10.800 6.265 25.297 1.00 89.50 86 LEU A N 1
ATOM 693 C CA . LEU A 1 86 ? -9.887 6.105 26.426 1.00 89.50 86 LEU A CA 1
ATOM 694 C C . LEU A 1 86 ? -8.447 6.386 25.972 1.00 89.50 86 LEU A C 1
ATOM 696 O O . LEU A 1 86 ? -8.084 6.107 24.828 1.00 89.50 86 LEU A O 1
ATOM 700 N N . LEU A 1 87 ? -7.600 6.876 26.884 1.00 86.81 87 LEU A N 1
ATOM 701 C CA . LEU A 1 87 ? -6.204 7.222 26.578 1.00 86.81 87 LEU A CA 1
ATOM 702 C C . LEU A 1 87 ? -5.453 6.067 25.891 1.00 86.81 87 LEU A C 1
ATOM 704 O O . LEU A 1 87 ? -4.832 6.268 24.851 1.00 86.81 87 LEU A O 1
ATOM 708 N N . GLN A 1 88 ? -5.596 4.849 26.419 1.00 87.00 88 GLN A N 1
ATOM 709 C CA . GLN A 1 88 ? -4.964 3.641 25.876 1.00 87.00 88 GLN A CA 1
ATOM 710 C C . GLN A 1 88 ? -5.431 3.323 24.446 1.00 87.00 88 GLN A C 1
ATOM 712 O O . GLN A 1 88 ? -4.636 2.924 23.600 1.00 87.00 88 GLN A O 1
ATOM 717 N N . GLN A 1 89 ? -6.715 3.534 24.143 1.00 85.69 89 GLN A N 1
ATOM 718 C CA . GLN A 1 89 ? -7.255 3.314 22.798 1.00 85.69 89 GLN A CA 1
ATOM 719 C C . GLN A 1 89 ? -6.722 4.364 21.818 1.00 85.69 89 GLN A C 1
ATOM 721 O O . GLN A 1 89 ? -6.335 4.032 20.699 1.00 85.69 89 GLN A O 1
ATOM 726 N N . ALA A 1 90 ? -6.641 5.625 22.250 1.00 88.25 90 ALA A N 1
ATOM 727 C CA . ALA A 1 90 ? -6.059 6.690 21.443 1.00 88.25 90 ALA A CA 1
ATOM 728 C C . ALA A 1 90 ? -4.576 6.421 21.125 1.00 88.25 90 ALA A C 1
ATOM 730 O O . ALA A 1 90 ? -4.128 6.678 20.009 1.00 88.25 90 ALA A O 1
ATOM 731 N N . GLU A 1 91 ? -3.807 5.877 22.069 1.00 90.81 91 GLU A N 1
ATOM 732 C CA . GLU A 1 91 ? -2.409 5.490 21.840 1.00 90.81 91 GLU A CA 1
ATOM 733 C C . GLU A 1 91 ? -2.267 4.362 20.813 1.00 90.81 91 GLU A C 1
ATOM 735 O O . GLU A 1 91 ? -1.405 4.450 19.935 1.00 90.81 91 GLU A O 1
ATOM 740 N N . LEU A 1 92 ? -3.142 3.351 20.855 1.00 89.31 92 LEU A N 1
ATOM 741 C CA . LEU A 1 92 ? -3.162 2.279 19.855 1.00 89.31 92 LEU A CA 1
ATOM 742 C C . LEU A 1 92 ? -3.387 2.834 18.444 1.00 89.31 92 LEU A C 1
ATOM 744 O O . LEU A 1 92 ? -2.600 2.541 17.541 1.00 89.31 92 LEU A O 1
ATOM 748 N N . PHE A 1 93 ? -4.393 3.696 18.265 1.00 89.50 93 PHE A N 1
ATOM 749 C CA . PHE A 1 93 ? -4.670 4.306 16.963 1.00 89.50 93 PHE A CA 1
ATOM 750 C C . PHE A 1 93 ? -3.560 5.251 16.505 1.00 89.50 93 PHE A C 1
ATOM 752 O O . PHE A 1 93 ? -3.223 5.258 15.323 1.00 89.50 93 PHE A O 1
ATOM 759 N N . ARG A 1 94 ? -2.934 6.016 17.410 1.00 92.81 94 ARG A N 1
ATOM 760 C CA . ARG A 1 94 ? -1.768 6.845 17.060 1.00 92.81 94 ARG A CA 1
ATOM 761 C C . ARG A 1 94 ? -0.590 5.994 16.607 1.00 92.81 94 ARG A C 1
ATOM 763 O O . ARG A 1 94 ? 0.057 6.350 15.630 1.00 92.81 94 ARG A O 1
ATOM 770 N N . SER A 1 95 ? -0.328 4.871 17.274 1.00 93.81 95 SER A N 1
ATOM 771 C CA . SER A 1 95 ? 0.727 3.937 16.873 1.00 93.81 95 SER A CA 1
ATOM 772 C C . SER A 1 95 ? 0.476 3.393 15.463 1.00 93.81 95 SER A C 1
ATOM 774 O O . SER A 1 95 ? 1.364 3.467 14.612 1.00 93.81 95 SER A O 1
ATOM 776 N N . THR A 1 96 ? -0.752 2.949 15.178 1.00 92.88 96 THR A N 1
ATOM 777 C CA . THR A 1 96 ? -1.149 2.485 13.839 1.00 92.88 96 THR A CA 1
ATOM 778 C C . THR A 1 96 ? -1.057 3.601 12.802 1.00 92.88 96 THR A C 1
ATOM 780 O O . THR A 1 96 ? -0.486 3.386 11.738 1.00 92.88 96 THR A O 1
ATOM 783 N N . MET A 1 97 ? -1.523 4.811 13.118 1.00 93.75 97 MET A N 1
ATOM 784 C CA . MET A 1 97 ? -1.424 5.982 12.242 1.00 93.75 97 MET A CA 1
ATOM 785 C C . MET A 1 97 ? 0.033 6.331 11.909 1.00 93.75 97 MET A C 1
ATOM 787 O O . MET A 1 97 ? 0.360 6.540 10.744 1.00 93.75 97 MET A O 1
ATOM 791 N N . VAL A 1 98 ? 0.920 6.372 12.907 1.00 93.56 98 VAL A N 1
ATOM 792 C CA . VAL A 1 98 ? 2.346 6.681 12.711 1.00 93.56 98 VAL A CA 1
ATOM 793 C C . VAL A 1 98 ? 3.021 5.606 11.865 1.00 93.56 98 VAL A C 1
ATOM 795 O O . VAL A 1 98 ? 3.759 5.932 10.935 1.00 93.56 98 VAL A O 1
ATOM 798 N N . LEU A 1 99 ? 2.757 4.329 12.151 1.00 93.44 99 LEU A N 1
ATOM 799 C CA . LEU A 1 99 ? 3.348 3.223 11.404 1.00 93.44 99 LEU A CA 1
ATOM 800 C C . LEU A 1 99 ? 2.823 3.183 9.957 1.00 93.44 99 LEU A C 1
ATOM 802 O O . LEU A 1 99 ? 3.613 3.005 9.029 1.00 93.44 99 LEU A O 1
ATOM 806 N N . ALA A 1 100 ? 1.529 3.448 9.750 1.00 91.69 100 ALA A N 1
ATOM 807 C CA . ALA A 1 100 ? 0.928 3.574 8.426 1.00 91.69 100 ALA A CA 1
ATOM 808 C C . ALA A 1 100 ? 1.508 4.759 7.643 1.00 91.69 100 ALA A C 1
ATOM 810 O O . ALA A 1 100 ? 1.889 4.606 6.486 1.00 91.69 100 ALA A O 1
ATOM 811 N N . GLY A 1 101 ? 1.641 5.921 8.287 1.00 88.25 101 GLY A N 1
ATOM 812 C CA . GLY A 1 101 ? 2.240 7.121 7.704 1.00 88.25 101 GLY A CA 1
ATOM 813 C C . GLY A 1 101 ? 3.698 6.917 7.303 1.00 88.25 101 GLY A C 1
ATOM 814 O O . GLY A 1 101 ? 4.078 7.260 6.186 1.00 88.25 101 GLY A O 1
ATOM 815 N N . LYS A 1 102 ? 4.505 6.288 8.168 1.00 91.25 102 LYS A N 1
ATOM 816 C CA . LYS A 1 102 ? 5.889 5.917 7.839 1.00 91.25 102 LYS A CA 1
ATOM 817 C C . LYS A 1 102 ? 5.940 4.966 6.648 1.00 91.25 102 LYS A C 1
ATOM 819 O O . LYS A 1 102 ? 6.745 5.177 5.746 1.00 91.25 102 LYS A O 1
ATOM 824 N N . GLY A 1 103 ? 5.054 3.971 6.630 1.00 88.19 103 GLY A N 1
ATOM 825 C CA . GLY A 1 103 ? 4.865 3.088 5.489 1.00 88.19 103 GLY A CA 1
ATOM 826 C C . GLY A 1 103 ? 4.606 3.870 4.216 1.00 88.19 103 GLY A C 1
ATOM 827 O O . GLY A 1 103 ? 5.434 3.843 3.315 1.00 88.19 103 GLY A O 1
ATOM 828 N N . MET A 1 104 ? 3.511 4.621 4.157 1.00 86.94 104 MET A N 1
ATOM 829 C CA . MET A 1 104 ? 3.139 5.393 2.972 1.00 86.94 104 MET A CA 1
ATOM 830 C C . MET A 1 104 ? 4.243 6.354 2.527 1.00 86.94 104 MET A C 1
ATOM 832 O O . MET A 1 104 ? 4.496 6.446 1.336 1.00 86.94 104 MET A O 1
ATOM 836 N N . TYR A 1 105 ? 4.952 7.009 3.450 1.00 85.31 105 TYR A N 1
ATOM 837 C CA . TYR A 1 105 ? 6.091 7.867 3.114 1.00 85.31 105 TYR A CA 1
ATOM 838 C C . TYR A 1 105 ? 7.237 7.095 2.442 1.00 85.31 105 TYR A C 1
ATOM 840 O O . TYR A 1 105 ? 7.789 7.557 1.446 1.00 85.31 105 TYR A O 1
ATOM 848 N N . CYS A 1 106 ? 7.590 5.915 2.956 1.00 83.12 106 CYS A N 1
ATOM 849 C CA . CYS A 1 106 ? 8.584 5.046 2.327 1.00 83.12 106 CYS A CA 1
ATOM 850 C C . CYS A 1 106 ? 8.086 4.507 0.975 1.00 83.12 106 CYS A C 1
ATOM 852 O O . CYS A 1 106 ? 8.826 4.539 -0.001 1.00 83.12 106 CYS A O 1
ATOM 854 N N . HIS A 1 107 ? 6.821 4.090 0.879 1.00 79.00 107 HIS A N 1
ATOM 855 C CA . HIS A 1 107 ? 6.210 3.589 -0.359 1.00 79.00 107 HIS A CA 1
ATOM 856 C C . HIS A 1 107 ? 6.048 4.683 -1.428 1.00 79.00 107 HIS A C 1
ATOM 858 O O . HIS A 1 107 ? 6.234 4.405 -2.605 1.00 79.00 107 HIS A O 1
ATOM 864 N N . ALA A 1 108 ? 5.793 5.937 -1.047 1.00 72.75 108 ALA A N 1
ATOM 865 C CA . ALA A 1 108 ? 5.704 7.074 -1.969 1.00 72.75 108 ALA A CA 1
ATOM 866 C C . ALA A 1 108 ? 7.041 7.389 -2.657 1.00 72.75 108 ALA A C 1
ATOM 868 O O . ALA A 1 108 ? 7.063 7.930 -3.756 1.00 72.75 108 ALA A O 1
ATOM 869 N N . LYS A 1 109 ? 8.165 7.005 -2.042 1.00 71.50 109 LYS A N 1
ATOM 870 C CA . LYS A 1 109 ? 9.491 7.072 -2.673 1.00 71.50 109 LYS A CA 1
ATOM 871 C C . LYS A 1 109 ? 9.737 5.956 -3.686 1.00 71.50 109 LYS A C 1
ATOM 873 O O . LYS A 1 109 ? 10.839 5.877 -4.196 1.00 71.50 109 LYS A O 1
ATOM 878 N N . ASN A 1 110 ? 8.767 5.076 -3.933 1.00 67.00 110 ASN A N 1
ATOM 879 C CA . ASN A 1 110 ? 8.903 3.942 -4.844 1.00 67.00 110 ASN A CA 1
ATOM 880 C C . ASN A 1 110 ? 7.985 4.067 -6.082 1.00 67.00 110 ASN A C 1
ATOM 882 O O . ASN A 1 110 ? 7.629 3.061 -6.697 1.00 67.00 110 ASN A O 1
ATOM 886 N N . CYS A 1 111 ? 7.595 5.290 -6.474 1.00 61.88 111 CYS A N 1
ATOM 887 C CA . CYS A 1 111 ? 6.798 5.534 -7.687 1.00 61.88 111 CYS A CA 1
ATOM 888 C C . CYS A 1 111 ? 7.447 4.968 -8.965 1.00 61.88 111 CYS A C 1
ATOM 890 O O . CYS A 1 111 ? 6.737 4.661 -9.921 1.00 61.88 111 CYS A O 1
ATOM 892 N N . PHE A 1 112 ? 8.768 4.757 -8.966 1.00 68.81 112 PHE A N 1
ATOM 893 C CA . PHE A 1 112 ? 9.480 4.123 -10.072 1.00 68.81 112 PHE A CA 1
ATOM 894 C C . PHE A 1 112 ? 9.027 2.694 -10.394 1.00 68.81 112 PHE A C 1
ATOM 896 O O . PHE A 1 112 ? 9.262 2.260 -11.518 1.00 68.81 112 PHE A O 1
ATOM 903 N N . LEU A 1 113 ? 8.407 1.936 -9.472 1.00 69.94 113 LEU A N 1
ATOM 904 C CA . LEU A 1 113 ? 8.075 0.534 -9.758 1.00 69.94 113 LEU A CA 1
ATOM 905 C C . LEU A 1 113 ? 7.072 0.417 -10.909 1.00 69.94 113 LEU A C 1
ATOM 907 O O . LEU A 1 113 ? 7.258 -0.406 -11.806 1.00 69.94 113 LEU A O 1
ATOM 911 N N . ALA A 1 114 ? 6.015 1.231 -10.882 1.00 70.31 114 ALA A N 1
ATOM 912 C CA . ALA A 1 114 ? 4.988 1.228 -11.920 1.00 70.31 114 ALA A CA 1
ATOM 913 C C . ALA A 1 114 ? 5.586 1.613 -13.282 1.00 70.31 114 ALA A C 1
ATOM 915 O O . ALA A 1 114 ? 5.351 0.936 -14.280 1.00 70.31 114 ALA A O 1
ATOM 916 N N . GLU A 1 115 ? 6.435 2.639 -13.287 1.00 72.25 115 GLU A N 1
ATOM 917 C CA . GLU A 1 115 ? 7.140 3.132 -14.472 1.00 72.25 115 GLU A CA 1
ATOM 918 C C . GLU A 1 115 ? 8.130 2.093 -15.031 1.00 72.25 115 GLU A C 1
ATOM 920 O O . GLU A 1 115 ? 8.117 1.775 -16.219 1.00 72.25 115 GLU A O 1
ATOM 925 N N . THR A 1 116 ? 8.938 1.480 -14.165 1.00 69.56 116 THR A N 1
ATOM 926 C CA . THR A 1 116 ? 9.902 0.431 -14.536 1.00 69.56 116 THR A CA 1
ATOM 927 C C . THR A 1 116 ? 9.186 -0.802 -15.078 1.00 69.56 116 THR A C 1
ATOM 929 O O . THR A 1 116 ? 9.597 -1.365 -16.090 1.00 69.56 116 THR A O 1
ATOM 932 N N . THR A 1 117 ? 8.076 -1.196 -14.445 1.00 74.69 117 THR A N 1
ATOM 933 C CA . THR A 1 117 ? 7.230 -2.303 -14.910 1.00 74.69 117 THR A CA 1
ATOM 934 C C . THR A 1 117 ? 6.683 -2.031 -16.301 1.00 74.69 117 THR A C 1
ATOM 936 O O . THR A 1 117 ? 6.743 -2.900 -17.168 1.00 74.69 117 THR A O 1
ATOM 939 N N . PHE A 1 118 ? 6.191 -0.817 -16.538 1.00 76.88 118 PHE A N 1
ATOM 940 C CA . PHE A 1 118 ? 5.655 -0.427 -17.833 1.00 76.88 118 PHE A CA 1
ATOM 941 C C . PHE A 1 118 ? 6.726 -0.434 -18.932 1.00 76.88 118 PHE A C 1
ATOM 943 O O . PHE A 1 118 ? 6.506 -1.001 -20.004 1.00 76.88 118 PHE A O 1
ATOM 950 N N . ARG A 1 119 ? 7.908 0.125 -18.656 1.00 73.31 119 ARG A N 1
ATOM 951 C CA . ARG A 1 119 ? 9.050 0.118 -19.586 1.00 73.31 119 ARG A CA 1
ATOM 952 C C . ARG A 1 119 ? 9.508 -1.299 -19.912 1.00 73.31 119 ARG A C 1
ATOM 954 O O . ARG A 1 119 ? 9.684 -1.633 -21.083 1.00 73.31 119 ARG A O 1
ATOM 961 N N . LEU A 1 120 ? 9.628 -2.153 -18.896 1.00 73.31 120 LEU A N 1
ATOM 962 C CA . LEU A 1 120 ? 9.981 -3.560 -19.069 1.00 73.31 120 LEU A CA 1
ATOM 963 C C . LEU A 1 120 ? 8.943 -4.301 -19.918 1.00 73.31 120 LEU A C 1
ATOM 965 O O . LEU A 1 120 ? 9.297 -5.033 -20.843 1.00 73.31 120 LEU A O 1
ATOM 969 N N . PHE A 1 121 ? 7.661 -4.088 -19.631 1.00 78.19 121 PHE A N 1
ATOM 970 C CA . PHE A 1 121 ? 6.561 -4.664 -20.394 1.00 78.19 121 PHE A CA 1
ATOM 971 C C . PHE A 1 121 ? 6.618 -4.227 -21.864 1.00 78.19 121 PHE A C 1
ATOM 973 O O . PHE A 1 121 ? 6.603 -5.077 -22.753 1.00 78.19 121 PHE A O 1
ATOM 980 N N . ARG A 1 122 ? 6.795 -2.926 -22.136 1.00 73.94 122 ARG A N 1
ATOM 981 C CA . ARG A 1 122 ? 6.971 -2.390 -23.499 1.00 73.94 122 ARG A CA 1
ATOM 982 C C . ARG A 1 122 ? 8.154 -3.003 -24.231 1.00 73.94 122 ARG A C 1
ATOM 984 O O . ARG A 1 122 ? 8.010 -3.384 -25.389 1.00 73.94 122 ARG A O 1
ATOM 991 N N . HIS A 1 123 ? 9.303 -3.101 -23.569 1.00 70.44 123 HIS A N 1
ATOM 992 C CA . HIS A 1 123 ? 10.488 -3.709 -24.161 1.00 70.44 123 HIS A CA 1
ATOM 993 C C . HIS A 1 123 ? 10.240 -5.184 -24.512 1.00 70.44 123 HIS A C 1
ATOM 995 O O . HIS A 1 123 ? 10.605 -5.645 -25.591 1.00 70.44 123 HIS A O 1
ATOM 1001 N N . THR A 1 124 ? 9.548 -5.912 -23.633 1.00 73.62 124 THR A N 1
ATOM 1002 C CA . THR A 1 124 ? 9.230 -7.336 -23.819 1.00 73.62 124 THR A CA 1
ATOM 1003 C C . THR A 1 124 ? 8.224 -7.577 -24.953 1.00 73.62 124 THR A C 1
ATOM 1005 O O . THR A 1 124 ? 8.271 -8.616 -25.606 1.00 73.62 124 THR A O 1
ATOM 1008 N N . LEU A 1 125 ? 7.332 -6.621 -25.232 1.00 77.12 125 LEU A N 1
ATOM 1009 C CA . LEU A 1 125 ? 6.314 -6.727 -26.285 1.00 77.12 125 LEU A CA 1
ATOM 1010 C C . LEU A 1 125 ? 6.880 -6.729 -27.719 1.00 77.12 125 LEU A C 1
ATOM 1012 O O . LEU A 1 125 ? 6.212 -7.222 -28.633 1.00 77.12 125 LEU A O 1
ATOM 1016 N N . GLY A 1 126 ? 8.082 -6.183 -27.932 1.00 69.94 126 GLY A N 1
ATOM 1017 C CA . GLY A 1 126 ? 8.648 -5.952 -29.265 1.00 69.94 126 GLY A CA 1
ATOM 1018 C C . GLY A 1 126 ? 7.982 -4.786 -30.016 1.00 69.94 126 GLY A C 1
ATOM 1019 O O . GLY A 1 126 ? 6.878 -4.347 -29.693 1.00 69.94 126 GLY A O 1
ATOM 1020 N N . ALA A 1 127 ? 8.662 -4.257 -31.041 1.00 73.69 127 ALA A N 1
ATOM 1021 C CA . ALA A 1 127 ? 8.287 -2.994 -31.694 1.00 73.69 127 ALA A CA 1
ATOM 1022 C C . ALA A 1 127 ? 6.891 -2.993 -32.350 1.00 73.69 127 ALA A C 1
ATOM 1024 O O . ALA A 1 127 ? 6.251 -1.947 -32.422 1.00 73.69 127 ALA A O 1
ATOM 1025 N N . GLU A 1 128 ? 6.415 -4.145 -32.826 1.00 77.69 128 GLU A N 1
ATOM 1026 C CA . GLU A 1 128 ? 5.093 -4.288 -33.446 1.00 77.69 128 GLU A CA 1
ATOM 1027 C C . GLU A 1 128 ? 3.965 -4.129 -32.418 1.00 77.69 128 GLU A C 1
ATOM 1029 O O . GLU A 1 128 ? 3.098 -3.273 -32.577 1.00 77.69 128 GLU A O 1
ATOM 1034 N N . ASN A 1 129 ? 4.016 -4.880 -31.316 1.00 76.31 129 ASN A N 1
ATOM 1035 C CA . ASN A 1 129 ? 2.983 -4.826 -30.280 1.00 76.31 129 ASN A CA 1
ATOM 1036 C C . ASN A 1 129 ? 3.085 -3.551 -29.431 1.00 76.31 129 ASN A C 1
ATOM 1038 O O . ASN A 1 129 ? 2.072 -3.045 -28.953 1.00 76.31 129 ASN A O 1
ATOM 1042 N 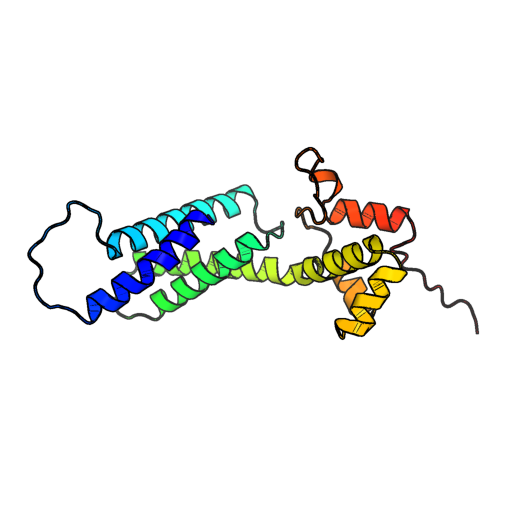N . ALA A 1 130 ? 4.285 -2.980 -29.280 1.00 74.38 130 ALA A N 1
ATOM 1043 C CA . ALA A 1 130 ? 4.464 -1.697 -28.606 1.00 74.38 130 ALA A CA 1
ATOM 1044 C C . ALA A 1 130 ? 3.758 -0.541 -29.341 1.00 74.38 130 ALA A C 1
ATOM 1046 O O . ALA A 1 130 ? 3.292 0.395 -28.691 1.00 74.38 130 ALA A O 1
ATOM 1047 N N . ARG A 1 131 ? 3.617 -0.607 -30.676 1.00 74.62 131 ARG A N 1
ATOM 1048 C CA . ARG A 1 131 ? 2.842 0.386 -31.445 1.00 74.62 131 ARG A CA 1
ATOM 1049 C C . ARG A 1 131 ? 1.359 0.359 -31.090 1.00 74.62 131 ARG A C 1
ATOM 1051 O O . ARG A 1 131 ? 0.756 1.420 -31.001 1.00 74.62 131 ARG A O 1
ATOM 1058 N N . LEU A 1 132 ? 0.804 -0.809 -30.762 1.00 79.56 132 LEU A N 1
ATOM 1059 C CA . LEU A 1 132 ? -0.595 -0.928 -30.334 1.00 79.56 132 LEU A CA 1
ATOM 1060 C C . LEU A 1 132 ? -0.883 -0.123 -29.058 1.00 79.56 132 LEU A C 1
ATOM 1062 O O . LEU A 1 132 ? -1.961 0.451 -28.928 1.00 79.56 132 LEU A O 1
ATOM 1066 N N . LEU A 1 133 ? 0.084 -0.027 -28.138 1.00 79.38 133 LEU A N 1
ATOM 1067 C CA . LEU A 1 133 ? -0.059 0.788 -26.924 1.00 79.38 133 LEU A CA 1
ATOM 1068 C C . LEU A 1 133 ? -0.180 2.283 -27.238 1.00 79.38 133 LEU A C 1
ATOM 1070 O O . LEU A 1 133 ? -0.888 3.001 -26.536 1.00 79.38 133 LEU A O 1
ATOM 1074 N N . LYS A 1 134 ? 0.486 2.743 -28.300 1.00 71.69 134 LYS A N 1
ATOM 1075 C CA . LYS A 1 134 ? 0.394 4.125 -28.775 1.00 71.69 134 LYS A CA 1
ATOM 1076 C C . LYS A 1 134 ? -0.905 4.358 -29.546 1.00 71.69 134 LYS A C 1
ATOM 1078 O O . LYS A 1 134 ? -1.610 5.319 -29.269 1.00 71.69 134 LYS A O 1
ATOM 1083 N N . ASP A 1 135 ? -1.218 3.466 -30.480 1.00 77.31 135 ASP A N 1
ATOM 1084 C CA . ASP A 1 135 ? -2.316 3.646 -31.433 1.00 77.31 135 ASP A CA 1
ATOM 1085 C C . ASP A 1 135 ? -3.700 3.485 -30.784 1.00 77.31 135 ASP A C 1
ATOM 1087 O O . ASP A 1 135 ? -4.656 4.130 -31.209 1.00 77.31 135 ASP A O 1
ATOM 1091 N N . TYR A 1 136 ? -3.811 2.648 -29.745 1.00 78.44 136 TYR A N 1
ATOM 1092 C CA . TYR A 1 136 ? -5.084 2.356 -29.074 1.00 78.44 136 TYR A CA 1
ATOM 1093 C C . TYR A 1 136 ? -5.135 2.776 -27.602 1.00 78.44 136 TYR A C 1
ATOM 1095 O O . TYR A 1 136 ? -6.227 2.921 -27.058 1.00 78.44 136 TYR A O 1
ATOM 1103 N N . GLY A 1 137 ? -3.986 2.936 -26.940 1.00 70.25 137 GLY A N 1
ATOM 1104 C CA . GLY A 1 137 ? -3.922 3.248 -25.509 1.00 70.25 137 GLY A CA 1
ATOM 1105 C C . GLY A 1 137 ? -3.802 4.736 -25.178 1.00 70.25 137 GLY A C 1
ATOM 1106 O O . GLY A 1 137 ? -3.891 5.080 -24.004 1.00 70.25 137 GLY A O 1
ATOM 1107 N N . ASP A 1 138 ? -3.567 5.594 -26.178 1.00 73.62 138 ASP A N 1
ATOM 1108 C CA . ASP A 1 138 ? -3.203 7.012 -26.004 1.00 73.62 138 ASP A CA 1
ATOM 1109 C C . ASP A 1 138 ? -1.993 7.204 -25.062 1.00 73.62 138 ASP A C 1
ATOM 1111 O O . ASP A 1 138 ? -1.861 8.192 -24.340 1.00 73.62 138 ASP A O 1
ATOM 1115 N N . ILE A 1 139 ? -1.092 6.210 -25.033 1.00 72.38 139 ILE A N 1
ATOM 1116 C CA . ILE A 1 139 ? 0.078 6.223 -24.155 1.00 72.38 139 ILE A CA 1
ATOM 1117 C C . ILE A 1 139 ? 1.246 6.884 -24.887 1.00 72.38 139 ILE A C 1
ATOM 1119 O O . ILE A 1 139 ? 1.992 6.238 -25.636 1.00 72.38 139 ILE A O 1
ATOM 1123 N N . ILE A 1 140 ? 1.402 8.187 -24.655 1.00 63.97 140 ILE A N 1
ATOM 1124 C CA . ILE A 1 140 ? 2.543 8.980 -25.117 1.00 63.97 140 ILE A CA 1
ATOM 1125 C C . ILE A 1 140 ? 3.658 8.864 -24.077 1.00 63.97 140 ILE A C 1
ATOM 1127 O O . ILE A 1 140 ? 3.525 9.307 -22.938 1.00 63.97 140 ILE A O 1
ATOM 1131 N N . ASP A 1 141 ? 4.754 8.228 -24.476 1.00 63.97 141 ASP A N 1
ATOM 1132 C CA . ASP A 1 141 ? 5.928 8.050 -23.628 1.00 63.97 141 ASP A CA 1
ATOM 1133 C C . ASP A 1 141 ? 6.802 9.306 -23.716 1.00 63.97 141 ASP A C 1
ATOM 1135 O O . ASP A 1 141 ? 7.592 9.471 -24.646 1.00 63.97 141 ASP A O 1
ATOM 1139 N N . GLU A 1 142 ? 6.589 10.245 -22.795 1.00 60.38 142 GLU A N 1
ATOM 1140 C CA . GLU A 1 142 ? 7.523 11.348 -22.583 1.00 60.38 142 GLU A CA 1
ATOM 1141 C C . GLU A 1 142 ? 8.662 10.850 -21.705 1.00 60.38 142 GLU A C 1
ATOM 1143 O O . GLU A 1 142 ? 8.564 10.804 -20.469 1.00 60.38 142 GLU A O 1
ATOM 1148 N N . ASP A 1 143 ? 9.728 10.462 -22.394 1.00 59.72 143 ASP A N 1
ATOM 1149 C CA . ASP A 1 143 ? 10.955 9.921 -21.841 1.00 59.72 143 ASP A CA 1
ATOM 1150 C C . ASP A 1 143 ? 11.788 11.048 -21.204 1.00 59.72 143 ASP A C 1
ATOM 1152 O O . ASP A 1 143 ? 12.845 11.432 -21.697 1.00 59.72 143 ASP A O 1
ATOM 1156 N N . SER A 1 144 ? 11.264 11.663 -20.138 1.00 61.34 144 SER A N 1
ATOM 1157 C CA . SER A 1 144 ? 11.928 12.792 -19.488 1.00 61.34 144 SER A CA 1
ATOM 1158 C C . SER A 1 144 ? 13.108 12.325 -18.638 1.00 61.34 144 SER A C 1
ATOM 1160 O O . SER A 1 144 ? 13.018 11.347 -17.889 1.00 61.34 144 SER A O 1
ATOM 1162 N N . GLN A 1 145 ? 14.212 13.067 -18.716 1.00 59.44 145 GLN A N 1
ATOM 1163 C CA . GLN A 1 145 ? 15.420 12.802 -17.937 1.00 59.44 145 GLN A CA 1
ATOM 1164 C C . GLN A 1 145 ? 15.133 12.758 -16.424 1.00 59.44 145 GLN A C 1
ATOM 1166 O O . GLN A 1 145 ? 15.619 11.873 -15.729 1.00 59.44 145 GLN A O 1
ATOM 1171 N N . GLU A 1 146 ? 14.228 13.611 -15.927 1.00 58.47 146 GLU A N 1
ATOM 1172 C CA . GLU A 1 146 ? 13.771 13.585 -14.527 1.00 58.47 146 GLU A CA 1
ATOM 1173 C C . GLU A 1 146 ? 13.131 12.248 -14.116 1.00 58.47 146 GLU A C 1
ATOM 1175 O O . GLU A 1 146 ? 13.323 11.797 -12.986 1.00 58.47 146 GLU A O 1
ATOM 1180 N N . LYS A 1 147 ? 12.375 11.584 -15.006 1.00 62.94 147 LYS A N 1
ATOM 1181 C CA . LYS A 1 147 ? 11.784 10.267 -14.711 1.00 62.94 147 LYS A CA 1
ATOM 1182 C C . LYS A 1 147 ? 12.864 9.190 -14.663 1.00 62.94 147 LYS A C 1
ATOM 1184 O O . LYS A 1 147 ? 12.832 8.359 -13.760 1.00 62.94 147 LYS A O 1
ATOM 1189 N N . LYS A 1 148 ? 13.834 9.230 -15.582 1.00 64.50 148 LYS A N 1
ATOM 1190 C CA . LYS A 1 148 ? 14.975 8.298 -15.617 1.00 64.50 148 LYS A CA 1
ATOM 1191 C C . LYS A 1 148 ? 15.835 8.422 -14.357 1.00 64.50 148 LYS A C 1
ATOM 1193 O O . LYS A 1 148 ? 16.096 7.422 -13.693 1.00 64.50 148 LYS A O 1
ATOM 1198 N N . GLU A 1 149 ? 16.156 9.647 -13.948 1.00 61.75 149 GLU A N 1
ATOM 1199 C CA . GLU A 1 149 ? 16.898 9.927 -12.713 1.00 61.75 149 GLU A CA 1
ATOM 1200 C C . GLU A 1 149 ? 16.107 9.542 -11.452 1.00 61.75 149 GLU A C 1
ATOM 1202 O O . GLU A 1 149 ? 16.673 9.005 -10.495 1.00 61.75 149 GLU A O 1
ATOM 1207 N N . ALA A 1 150 ? 14.788 9.761 -11.429 1.00 60.22 150 ALA A N 1
ATOM 1208 C CA . ALA A 1 150 ? 13.937 9.330 -10.320 1.00 60.22 150 ALA A CA 1
ATOM 1209 C C . ALA A 1 150 ? 13.886 7.798 -10.185 1.00 60.22 150 ALA A C 1
ATOM 1211 O O . ALA A 1 150 ? 13.853 7.296 -9.062 1.00 60.22 150 ALA A O 1
ATOM 1212 N N . ILE A 1 151 ? 13.923 7.061 -11.300 1.00 61.53 151 ILE A N 1
ATOM 1213 C CA . ILE A 1 151 ? 13.986 5.592 -11.327 1.00 61.53 151 ILE A CA 1
ATOM 1214 C C . ILE A 1 151 ? 15.361 5.091 -10.861 1.00 61.53 151 ILE A C 1
ATOM 1216 O O . ILE A 1 151 ? 15.430 4.233 -9.979 1.00 61.53 151 ILE A O 1
ATOM 1220 N N . ALA A 1 152 ? 16.450 5.657 -11.392 1.00 62.97 152 ALA A N 1
ATOM 1221 C CA . ALA A 1 152 ? 17.824 5.274 -11.054 1.00 62.97 152 ALA A CA 1
ATOM 1222 C C . ALA A 1 152 ? 18.157 5.496 -9.567 1.00 62.97 152 ALA A C 1
ATOM 1224 O O . ALA A 1 152 ? 18.867 4.706 -8.947 1.00 62.97 152 ALA A O 1
ATOM 1225 N N . ASN A 1 153 ? 17.581 6.531 -8.951 1.00 58.03 153 ASN A N 1
ATOM 1226 C CA . ASN A 1 153 ? 17.762 6.814 -7.526 1.00 58.03 153 ASN A CA 1
ATOM 1227 C C . ASN A 1 153 ? 16.914 5.927 -6.592 1.00 58.03 153 ASN A C 1
ATOM 1229 O O . ASN A 1 153 ? 17.053 6.026 -5.370 1.00 58.03 153 ASN A O 1
ATOM 1233 N N . GLN A 1 154 ? 16.026 5.077 -7.124 1.00 59.44 154 GLN A N 1
ATOM 1234 C CA . GLN A 1 154 ? 15.050 4.314 -6.331 1.00 59.44 154 GLN A CA 1
ATOM 1235 C C . GLN A 1 154 ? 15.246 2.784 -6.381 1.00 59.44 154 GLN A C 1
ATOM 1237 O O . GLN A 1 154 ? 14.407 2.052 -5.867 1.00 59.44 154 GLN A O 1
ATOM 1242 N N . VAL A 1 155 ? 16.386 2.292 -6.885 1.00 57.88 155 VAL A N 1
ATOM 1243 C CA . VAL A 1 155 ? 16.763 0.865 -7.049 1.00 57.88 155 VAL A CA 1
ATOM 1244 C C . VAL A 1 155 ? 16.917 0.114 -5.712 1.00 57.88 155 VAL A C 1
ATOM 1246 O O . VAL A 1 155 ? 18.028 -0.144 -5.245 1.00 57.88 155 VAL A O 1
ATOM 1249 N N . ARG A 1 156 ? 15.799 -0.160 -5.029 1.00 60.78 156 ARG A N 1
ATOM 1250 C CA . ARG A 1 156 ? 15.731 -0.991 -3.809 1.00 60.78 156 ARG A CA 1
ATOM 1251 C C . ARG A 1 156 ? 14.462 -1.841 -3.720 1.00 60.78 156 ARG A C 1
ATOM 1253 O O . ARG A 1 156 ? 14.002 -2.170 -2.621 1.00 60.78 156 ARG A O 1
ATOM 1260 N N . SER A 1 157 ? 13.846 -2.186 -4.848 1.00 63.88 157 SER A N 1
ATOM 1261 C CA . SER A 1 157 ? 12.606 -2.964 -4.810 1.00 63.88 157 SER A CA 1
ATOM 1262 C C . SER A 1 157 ? 12.900 -4.461 -4.832 1.00 63.88 157 SER A C 1
ATOM 1264 O O . SER A 1 157 ? 13.448 -5.010 -5.786 1.00 63.88 157 SER A O 1
ATOM 1266 N N . GLN A 1 158 ? 12.449 -5.155 -3.784 1.00 67.56 158 GLN A N 1
ATOM 1267 C CA . GLN A 1 158 ? 12.472 -6.620 -3.728 1.00 67.56 158 GLN A CA 1
ATOM 1268 C C . GLN A 1 158 ? 11.333 -7.260 -4.530 1.00 67.56 158 GLN A C 1
ATOM 1270 O O . GLN A 1 158 ? 11.194 -8.482 -4.530 1.00 67.56 158 GLN A O 1
ATOM 1275 N N . PHE A 1 159 ? 10.495 -6.448 -5.178 1.00 70.25 159 PHE A N 1
ATOM 1276 C CA . PHE A 1 159 ? 9.324 -6.925 -5.890 1.00 70.25 159 PHE A CA 1
ATOM 1277 C C . PHE A 1 159 ? 9.719 -7.543 -7.238 1.00 70.25 159 PHE A C 1
ATOM 1279 O O . PHE A 1 159 ? 10.400 -6.885 -8.031 1.00 70.25 159 PHE A O 1
ATOM 1286 N N . PRO A 1 160 ? 9.299 -8.781 -7.533 1.00 69.38 160 PRO A N 1
ATOM 1287 C CA . PRO A 1 160 ? 9.530 -9.371 -8.838 1.00 69.38 160 PRO A CA 1
ATOM 1288 C C . PRO A 1 160 ? 8.476 -8.905 -9.857 1.00 69.38 160 PRO A C 1
ATOM 1290 O O . PRO A 1 160 ? 7.281 -8.972 -9.580 1.00 69.38 160 PRO A O 1
ATOM 1293 N N . ILE A 1 161 ? 8.897 -8.442 -11.039 1.00 68.00 161 ILE A N 1
ATOM 1294 C CA . ILE A 1 161 ? 7.998 -7.772 -12.008 1.00 68.00 161 ILE A CA 1
ATOM 1295 C C . ILE A 1 161 ? 7.524 -8.688 -13.158 1.00 68.00 161 ILE A C 1
ATOM 1297 O O . ILE A 1 161 ? 6.500 -8.408 -13.775 1.00 68.00 161 ILE A O 1
ATOM 1301 N N . ASN A 1 162 ? 8.208 -9.798 -13.453 1.00 67.38 162 ASN A N 1
ATOM 1302 C CA . ASN A 1 162 ? 7.915 -10.617 -14.642 1.00 67.38 162 ASN A CA 1
ATOM 1303 C C . ASN A 1 162 ? 8.018 -12.132 -14.382 1.00 67.38 162 ASN A C 1
ATOM 1305 O O . ASN A 1 162 ? 8.721 -12.843 -15.091 1.00 67.38 162 ASN A O 1
ATOM 1309 N N . ILE A 1 163 ? 7.339 -12.627 -13.344 1.00 69.19 163 ILE A N 1
ATOM 1310 C CA . ILE A 1 163 ? 7.226 -14.074 -13.105 1.00 69.19 163 ILE A CA 1
ATOM 1311 C C . ILE A 1 163 ? 5.986 -14.576 -13.838 1.00 69.19 163 ILE A C 1
ATOM 1313 O O . ILE A 1 163 ? 4.861 -14.278 -13.433 1.00 69.19 163 ILE A O 1
ATOM 1317 N N . VAL A 1 164 ? 6.188 -15.342 -14.906 1.00 68.81 164 VAL A N 1
ATOM 1318 C CA . VAL A 1 164 ? 5.089 -15.916 -15.699 1.00 68.81 164 VAL A CA 1
ATOM 1319 C C . VAL A 1 164 ? 4.844 -17.371 -15.297 1.00 68.81 164 VAL A C 1
ATOM 1321 O O . VAL A 1 164 ? 3.713 -17.854 -15.367 1.00 68.81 164 VAL A O 1
ATOM 1324 N N . ASN A 1 165 ? 5.8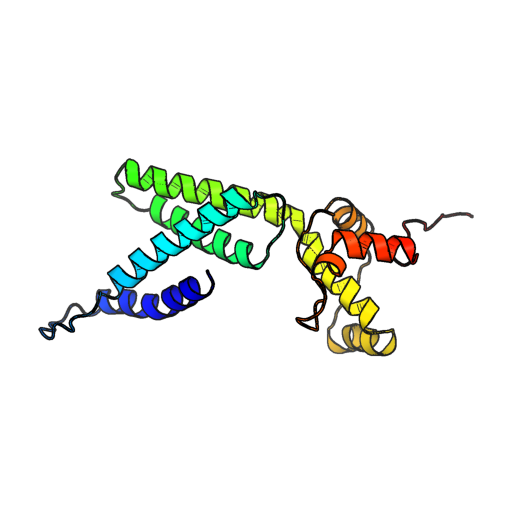78 -18.064 -14.809 1.00 66.25 165 ASN A N 1
ATOM 1325 C CA . ASN A 1 165 ? 5.795 -19.450 -14.363 1.00 66.25 165 ASN A CA 1
ATOM 1326 C C . ASN A 1 165 ? 6.227 -19.594 -12.896 1.00 66.25 165 ASN A C 1
ATOM 1328 O O . ASN A 1 165 ? 7.289 -19.137 -12.494 1.00 66.25 165 ASN A O 1
ATOM 1332 N N . 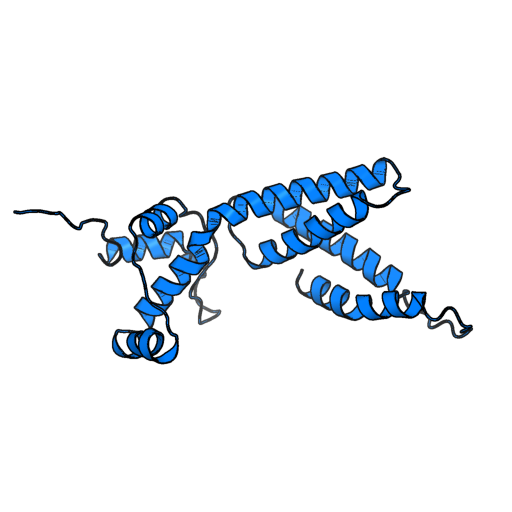ILE A 1 166 ? 5.433 -20.307 -12.092 1.00 66.06 166 ILE A N 1
ATOM 1333 C CA . ILE A 1 166 ? 5.706 -20.541 -10.663 1.00 66.06 166 ILE A CA 1
ATOM 1334 C C . ILE A 1 166 ? 6.998 -21.336 -10.395 1.00 66.06 166 ILE A C 1
ATOM 1336 O O . ILE A 1 166 ? 7.495 -21.338 -9.273 1.00 66.06 166 ILE A O 1
ATOM 1340 N N . ALA A 1 167 ? 7.535 -22.024 -11.408 1.00 74.94 167 ALA A N 1
ATOM 1341 C CA . ALA A 1 167 ? 8.816 -22.724 -11.327 1.00 74.94 167 ALA A CA 1
ATOM 1342 C C . ALA A 1 167 ? 10.037 -21.800 -11.513 1.00 74.94 167 ALA A C 1
ATOM 1344 O O . ALA A 1 167 ? 11.166 -22.229 -11.274 1.00 74.94 167 ALA A O 1
ATOM 1345 N N . GLU A 1 168 ? 9.837 -20.559 -11.960 1.00 73.62 168 GLU A N 1
ATOM 1346 C CA . GLU A 1 168 ? 10.908 -19.581 -12.143 1.00 73.62 168 GLU A CA 1
ATOM 1347 C C . GLU A 1 168 ? 11.365 -19.013 -10.795 1.00 73.62 168 GLU A C 1
ATOM 1349 O O . GLU A 1 168 ? 10.563 -18.774 -9.893 1.00 73.62 168 GLU A O 1
ATOM 1354 N N . SER A 1 169 ? 12.673 -18.776 -10.649 1.00 77.19 169 SER A N 1
ATOM 1355 C CA . SER A 1 169 ? 13.210 -18.142 -9.443 1.00 77.19 169 SER A CA 1
ATOM 1356 C C . SER A 1 169 ? 12.786 -16.669 -9.391 1.00 77.19 169 SER A C 1
ATOM 1358 O O . SER A 1 169 ? 13.177 -15.911 -10.285 1.00 77.19 169 SER A O 1
ATOM 1360 N N . PRO A 1 170 ? 12.072 -16.220 -8.340 1.00 73.69 170 PRO A N 1
ATOM 1361 C CA . PRO A 1 170 ? 11.660 -14.825 -8.197 1.00 73.69 170 PRO A CA 1
ATOM 1362 C C . PRO A 1 170 ? 12.833 -13.846 -8.172 1.00 73.69 170 PRO A C 1
ATOM 1364 O O . PRO A 1 170 ? 12.694 -12.703 -8.598 1.00 73.69 170 PRO A O 1
ATOM 1367 N N . GLU A 1 171 ? 13.997 -14.303 -7.701 1.00 77.56 171 GLU A N 1
ATOM 1368 C CA . GLU A 1 171 ? 15.191 -13.472 -7.555 1.00 77.56 171 GLU A CA 1
ATOM 1369 C C . GLU A 1 171 ? 15.675 -12.912 -8.896 1.00 77.56 171 GLU A C 1
ATOM 1371 O O . GLU A 1 171 ? 16.097 -11.761 -8.957 1.00 77.56 171 GLU A O 1
ATOM 1376 N N . ASN A 1 172 ? 15.529 -13.662 -9.991 1.00 73.19 172 ASN A N 1
ATOM 1377 C CA . ASN A 1 172 ? 15.973 -13.223 -11.319 1.00 73.19 172 ASN A CA 1
ATOM 1378 C C . ASN A 1 172 ? 15.130 -12.067 -11.881 1.00 73.19 172 ASN A C 1
ATOM 1380 O O . ASN A 1 172 ? 15.573 -11.367 -12.785 1.00 73.19 172 ASN A O 1
ATOM 1384 N N . TYR A 1 173 ? 13.922 -11.867 -11.350 1.00 71.50 173 TYR A N 1
ATOM 1385 C CA . TYR A 1 173 ? 12.956 -10.882 -11.843 1.00 71.50 173 TYR A CA 1
ATOM 1386 C C . TYR A 1 173 ? 12.745 -9.720 -10.878 1.00 71.50 173 TYR A C 1
ATOM 1388 O O . TYR A 1 173 ? 11.831 -8.915 -11.072 1.00 71.50 173 TYR A O 1
ATOM 1396 N N . ARG A 1 174 ? 13.567 -9.635 -9.827 1.00 76.31 174 ARG A N 1
ATOM 1397 C CA . ARG A 1 174 ? 13.607 -8.476 -8.936 1.00 76.31 174 ARG A CA 1
ATOM 1398 C C . ARG A 1 174 ? 14.086 -7.261 -9.703 1.00 76.31 174 ARG A C 1
ATOM 1400 O O . ARG A 1 174 ? 14.994 -7.360 -10.522 1.00 76.31 174 ARG A O 1
ATOM 1407 N N . VAL A 1 175 ? 13.499 -6.117 -9.388 1.00 71.44 175 VAL A N 1
ATOM 1408 C CA . VAL A 1 175 ? 13.736 -4.860 -10.108 1.00 71.44 175 VAL A CA 1
ATOM 1409 C C . VAL A 1 175 ? 15.212 -4.508 -10.165 1.00 71.44 175 VAL A C 1
ATOM 1411 O O . VAL A 1 175 ? 15.716 -4.218 -11.239 1.00 71.44 175 VAL A O 1
ATOM 1414 N N . ASP A 1 176 ? 15.912 -4.615 -9.039 1.00 71.00 176 ASP A N 1
ATOM 1415 C CA . ASP A 1 176 ? 17.328 -4.255 -8.954 1.00 71.00 176 ASP A CA 1
ATOM 1416 C C . ASP A 1 176 ? 18.198 -5.153 -9.859 1.00 71.00 176 ASP A C 1
ATOM 1418 O O . ASP A 1 176 ? 19.111 -4.674 -10.529 1.00 71.00 176 ASP A O 1
ATOM 1422 N N . ASN A 1 177 ? 17.858 -6.444 -9.952 1.00 74.62 177 ASN A N 1
ATOM 1423 C CA . ASN A 1 177 ? 18.553 -7.408 -10.811 1.00 74.62 177 ASN A CA 1
ATOM 1424 C C . ASN A 1 177 ? 18.196 -7.218 -12.291 1.00 74.62 177 ASN A C 1
ATOM 1426 O O . ASN A 1 177 ? 19.052 -7.368 -13.159 1.00 74.62 177 ASN A O 1
ATOM 1430 N N . LEU A 1 178 ? 16.943 -6.863 -12.585 1.00 72.38 178 LEU A N 1
ATOM 1431 C CA . LEU A 1 178 ? 16.506 -6.537 -13.939 1.00 72.38 178 LEU A CA 1
ATOM 1432 C C . LEU A 1 178 ? 17.191 -5.265 -14.433 1.00 72.38 178 LEU A C 1
ATOM 1434 O O . LEU A 1 178 ? 17.731 -5.266 -15.528 1.00 72.38 178 LEU A O 1
ATOM 1438 N N . ILE A 1 179 ? 17.240 -4.208 -13.624 1.00 71.44 179 ILE A N 1
ATOM 1439 C CA . ILE A 1 179 ? 17.922 -2.962 -13.989 1.00 71.44 179 ILE A CA 1
ATOM 1440 C C . ILE A 1 179 ? 19.394 -3.235 -14.310 1.00 71.44 179 ILE A C 1
ATOM 1442 O O . ILE A 1 179 ? 19.862 -2.813 -15.364 1.00 71.44 179 ILE A O 1
ATOM 1446 N N . ALA A 1 180 ? 20.090 -4.014 -13.475 1.00 73.31 180 ALA A N 1
ATOM 1447 C CA . ALA A 1 180 ? 21.470 -4.417 -13.746 1.00 73.31 180 ALA A CA 1
ATOM 1448 C C . ALA A 1 180 ? 21.605 -5.179 -15.080 1.00 73.31 180 ALA A C 1
ATOM 1450 O O . ALA A 1 180 ? 22.443 -4.830 -15.907 1.00 73.31 180 ALA A O 1
ATOM 1451 N N . ALA A 1 181 ? 20.736 -6.161 -15.341 1.00 69.94 181 ALA A N 1
ATOM 1452 C CA . ALA A 1 181 ? 20.754 -6.921 -16.593 1.00 69.94 181 ALA A CA 1
ATOM 1453 C C . ALA A 1 181 ? 20.472 -6.047 -17.831 1.00 69.94 181 ALA A C 1
ATOM 1455 O O . ALA A 1 181 ? 21.028 -6.273 -18.904 1.00 69.94 181 ALA A O 1
ATOM 1456 N N . PHE A 1 182 ? 19.613 -5.037 -17.699 1.00 65.44 182 PHE A N 1
ATOM 1457 C CA . PHE A 1 182 ? 19.303 -4.106 -18.781 1.00 65.44 182 PHE A CA 1
ATOM 1458 C C . PHE A 1 182 ? 20.424 -3.084 -19.027 1.00 65.44 182 PHE A C 1
ATOM 1460 O O . PHE A 1 182 ? 20.661 -2.719 -20.181 1.00 65.44 182 PHE A O 1
ATOM 1467 N N . GLN A 1 183 ? 21.131 -2.657 -17.976 1.00 69.31 183 GLN A N 1
ATOM 1468 C CA . GLN A 1 183 ? 22.349 -1.849 -18.091 1.00 69.31 183 GLN A CA 1
ATOM 1469 C C . GLN A 1 183 ? 23.457 -2.636 -18.799 1.00 69.31 183 GLN A C 1
ATOM 1471 O O . GLN A 1 183 ? 24.050 -2.137 -19.750 1.00 69.31 183 GLN A O 1
ATOM 1476 N N . GLU A 1 184 ? 23.677 -3.898 -18.415 1.00 71.75 184 GLU A N 1
ATOM 1477 C CA . GLU A 1 184 ? 24.627 -4.795 -19.092 1.00 71.75 184 GLU A CA 1
ATOM 1478 C C . GLU A 1 184 ? 24.277 -5.024 -20.572 1.00 71.75 184 GLU A C 1
ATOM 1480 O O . GLU A 1 184 ? 25.168 -5.182 -21.406 1.00 71.75 184 GLU A O 1
ATOM 1485 N N . ALA A 1 185 ? 22.987 -5.012 -20.916 1.00 61.47 185 ALA A N 1
ATOM 1486 C CA . ALA A 1 185 ? 22.504 -5.156 -22.287 1.00 61.47 185 ALA A CA 1
ATOM 1487 C C . ALA A 1 185 ? 22.545 -3.854 -23.117 1.00 61.47 185 ALA A C 1
ATOM 1489 O O . ALA A 1 185 ? 22.136 -3.878 -24.278 1.00 61.47 185 ALA A O 1
ATOM 1490 N N . GLY A 1 186 ? 22.997 -2.725 -22.551 1.00 61.03 186 GLY A N 1
ATOM 1491 C CA . GLY A 1 186 ? 23.017 -1.418 -23.229 1.00 61.03 186 GLY A CA 1
ATOM 1492 C C . GLY A 1 186 ? 21.624 -0.847 -23.520 1.00 61.03 186 GLY A C 1
ATOM 1493 O O . GLY A 1 186 ? 21.463 0.039 -24.352 1.00 61.03 186 GLY A O 1
ATOM 1494 N N . LEU A 1 187 ? 20.592 -1.381 -22.864 1.00 57.78 187 LEU A N 1
ATOM 1495 C CA . LEU A 1 187 ? 19.194 -0.970 -23.033 1.00 57.78 187 LEU A CA 1
ATOM 1496 C C . LEU A 1 187 ? 18.793 0.127 -22.037 1.00 57.78 187 LEU A C 1
ATOM 1498 O O . LEU A 1 187 ? 17.721 0.716 -22.157 1.00 57.78 187 LEU A O 1
ATOM 1502 N N . TRP A 1 188 ? 19.642 0.349 -21.034 1.00 56.06 188 TRP A N 1
ATOM 1503 C CA . TRP A 1 188 ? 19.559 1.386 -20.009 1.00 56.06 188 TRP A CA 1
ATOM 1504 C C . TRP A 1 188 ? 20.861 2.197 -20.010 1.00 56.06 188 TRP A C 1
ATOM 1506 O O . TRP A 1 188 ? 21.519 2.323 -18.980 1.00 56.06 188 TRP A O 1
ATOM 1516 N N . ASP A 1 189 ? 21.291 2.656 -21.186 1.00 5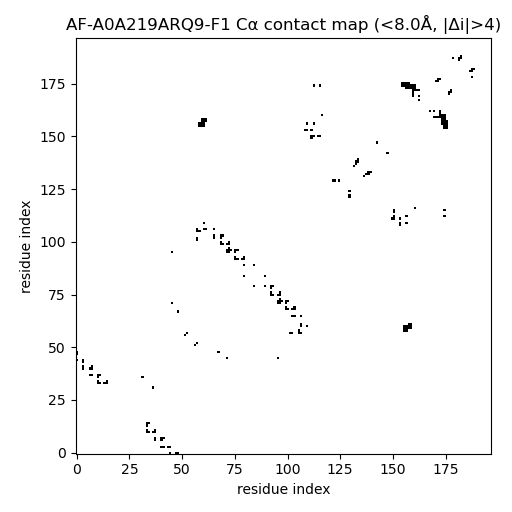0.09 189 ASP A N 1
ATOM 1517 C CA . ASP A 1 189 ? 22.484 3.494 -21.291 1.00 50.09 189 ASP A CA 1
ATOM 1518 C C . ASP A 1 189 ? 22.145 4.965 -20.982 1.00 50.09 189 ASP A C 1
ATOM 1520 O O . ASP A 1 189 ? 21.197 5.527 -21.535 1.00 50.09 189 ASP A O 1
ATOM 1524 N N . ASP A 1 190 ? 22.932 5.553 -20.077 1.00 48.78 190 ASP A N 1
ATOM 1525 C CA . ASP A 1 190 ? 22.927 6.959 -19.640 1.00 48.78 190 ASP A CA 1
ATOM 1526 C C . ASP A 1 190 ? 23.724 7.867 -20.604 1.00 48.78 190 ASP A C 1
ATOM 1528 O O . ASP A 1 190 ? 23.918 9.053 -20.337 1.00 48.78 190 ASP A O 1
ATOM 1532 N N . THR A 1 191 ? 24.211 7.340 -21.731 1.00 40.94 191 THR A N 1
ATOM 1533 C CA . THR A 1 191 ? 25.022 8.100 -22.688 1.00 40.94 191 THR A CA 1
ATOM 1534 C C . THR A 1 191 ? 24.271 8.423 -23.978 1.00 40.94 191 THR A C 1
ATOM 1536 O O . THR A 1 191 ? 24.475 7.816 -25.023 1.00 40.94 191 THR A O 1
ATOM 1539 N N . GLU A 1 192 ? 23.493 9.507 -23.953 1.00 37.53 192 GLU A N 1
ATOM 1540 C CA . GLU A 1 192 ? 23.650 10.463 -25.052 1.00 37.53 192 GLU A CA 1
ATOM 1541 C C . GLU A 1 192 ? 24.847 11.350 -24.694 1.00 37.53 192 GLU A C 1
ATOM 1543 O O . GLU A 1 192 ? 24.735 12.402 -24.067 1.00 37.53 192 GLU A O 1
ATOM 1548 N N . GLU A 1 193 ? 26.037 10.870 -25.070 1.00 38.38 193 GLU A N 1
ATOM 1549 C CA . GLU A 1 193 ? 27.132 11.762 -25.428 1.00 38.38 193 GLU A CA 1
ATOM 1550 C C . GLU A 1 193 ? 26.590 12.766 -26.460 1.00 38.38 193 GLU A C 1
ATOM 1552 O O . GLU A 1 193 ? 26.487 12.463 -27.649 1.00 38.38 193 GLU A O 1
ATOM 1557 N N . GLU A 1 194 ? 26.276 13.988 -26.024 1.00 34.62 194 GLU A N 1
ATOM 1558 C CA . GLU A 1 194 ? 26.318 15.149 -26.913 1.00 34.62 194 GLU A CA 1
ATOM 1559 C C . GLU A 1 194 ? 27.785 15.395 -27.295 1.00 34.62 194 GLU A C 1
ATOM 1561 O O . GLU A 1 194 ? 28.498 16.232 -26.740 1.00 34.62 194 GLU A O 1
ATOM 1566 N N . VAL A 1 195 ? 28.253 14.621 -28.271 1.00 38.94 195 VAL A N 1
ATOM 1567 C CA . VAL A 1 195 ? 29.419 14.940 -29.083 1.00 38.94 195 VAL A CA 1
ATOM 1568 C C . VAL A 1 195 ? 28.909 15.550 -30.394 1.00 38.94 195 VAL A C 1
ATOM 1570 O O . VAL A 1 195 ? 28.456 14.849 -31.294 1.00 38.94 195 VAL A O 1
ATOM 1573 N N . LEU A 1 196 ? 29.096 16.875 -30.472 1.00 37.47 196 LEU A N 1
ATOM 1574 C CA . LEU A 1 196 ? 29.290 17.742 -31.651 1.00 37.47 196 LEU A CA 1
ATOM 1575 C C . LEU A 1 196 ? 28.056 18.282 -32.406 1.00 37.47 196 LEU A C 1
ATOM 1577 O O . LEU A 1 196 ? 27.537 17.659 -33.332 1.00 37.47 196 LEU A O 1
ATOM 1581 N N . ASN A 1 197 ? 27.752 19.567 -32.168 1.00 35.12 197 ASN A N 1
ATOM 1582 C CA . ASN A 1 197 ? 28.354 20.680 -32.934 1.00 35.12 197 ASN A CA 1
ATOM 1583 C C . ASN A 1 197 ? 28.364 21.999 -32.153 1.00 35.12 197 ASN A C 1
ATOM 1585 O O . ASN A 1 197 ? 27.294 22.388 -31.640 1.00 35.12 197 ASN A O 1
#

Foldseek 3Di:
DVVLVVLLVVLVVVVVVCVVDPDDDPDDDVDDDSVRSNVVSLVVLLVVLVVCCVVPPQLAADVVNLVSLVVLQVVLVVVLVDPDDDPVRVVVSVVSNVVSVSNNVSNVLQPLVVVLLVVVVL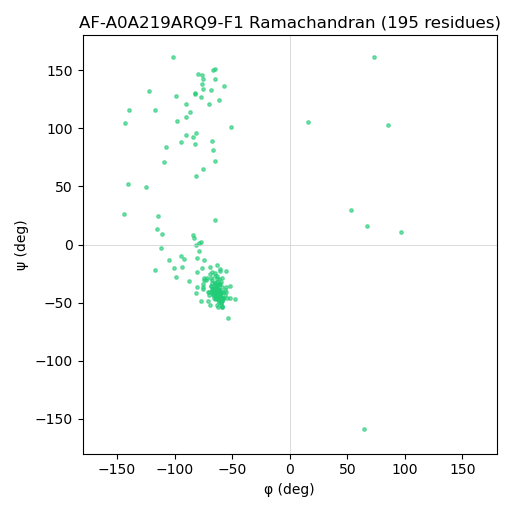VVCDPVVNVCCVVPVVDDDPPDPVSLVSNVVSLRYLAFRDDPDPPDDSNCRTSNNVQVVCVVVVNSDPDPPPDDD